Protein AF-A0A8C9XH74-F1 (afdb_monomer_lite)

Secondary structure (DSSP, 8-state):
-GGGS--------HHHHHHHT--SSSPPPTT-THHHHHHHHHHTT---SSHHHHHHHHHHHHGGGTTPPB-HHHHHHHHT----HHHHHHHTTT-TTSSS-B-HHHHHHHHHHHH-TT-HHHHHHHHHHHH--TTTSEEEHHHHHHHHHHHHT-S----HHHHHHH-TT--SEEEHHHHHHHHHH-TTHHHHHTS---TTS-----------------------------------PPPP-------------

Sequence (253 aa):
MLRALGVPITDYSFEDCQLAMAEGQLRLPVDTCLLEFAKLVRRLGLKPQNTEKVLQDYGNRARKLEGQKLDLDGFAQCLDVPVSEMLRDMFALFDEHEDNCMDIREYVIALSVVCRPAKTLETMKLAFKMFEAEEDGAITEMELAVILKTALGVTHLSVSRLFTAIDPENTGKITFDKFRCFVEQHPDFAEEYLYTENAGLHTSPCHGHQTKPSLSARNLQGTATTKTANGICPDFSPKELGSTIDGLLKKHN

Structure (mmCIF, N/CA/C/O backbone):
data_AF-A0A8C9XH74-F1
#
_entry.id   AF-A0A8C9XH74-F1
#
loop_
_atom_site.group_PDB
_atom_site.id
_atom_site.type_symbol
_atom_site.label_atom_id
_atom_site.label_alt_id
_atom_site.label_comp_id
_atom_site.label_asym_id
_atom_site.label_entity_id
_atom_site.label_seq_id
_atom_site.pdbx_PDB_ins_code
_atom_site.Cartn_x
_atom_site.Cartn_y
_atom_site.Cartn_z
_atom_site.occupancy
_atom_site.B_iso_or_equiv
_atom_site.auth_seq_id
_atom_site.auth_comp_id
_atom_site.auth_asym_id
_atom_site.auth_atom_id
_atom_site.pdbx_PDB_model_num
ATOM 1 N N . MET A 1 1 ? 31.260 19.560 -13.017 1.00 47.38 1 MET A N 1
ATOM 2 C CA . MET A 1 1 ? 31.709 20.043 -11.690 1.00 47.38 1 MET A CA 1
ATOM 3 C C . MET A 1 1 ? 31.286 19.135 -10.529 1.00 47.38 1 MET A C 1
ATOM 5 O O . MET A 1 1 ? 32.104 18.949 -9.645 1.00 47.38 1 MET A O 1
ATOM 9 N N . LEU A 1 2 ? 30.100 18.505 -10.525 1.00 42.16 2 LEU A N 1
ATOM 10 C CA . LEU A 1 2 ? 29.616 17.718 -9.366 1.00 42.16 2 LEU A CA 1
ATOM 11 C C . LEU A 1 2 ? 30.462 16.490 -8.951 1.00 42.16 2 LEU A C 1
ATOM 13 O O . LEU A 1 2 ? 30.595 16.240 -7.759 1.00 42.16 2 LEU A O 1
ATOM 17 N N . ARG A 1 3 ? 31.126 15.779 -9.879 1.00 46.28 3 ARG A N 1
ATOM 18 C CA . ARG A 1 3 ? 32.014 14.635 -9.542 1.00 46.28 3 ARG A CA 1
ATOM 19 C C . ARG A 1 3 ? 33.254 14.995 -8.697 1.00 46.28 3 ARG A C 1
ATOM 21 O O . ARG A 1 3 ? 33.984 14.095 -8.304 1.00 46.28 3 ARG A O 1
ATOM 28 N N . ALA A 1 4 ? 33.515 16.277 -8.432 1.00 53.91 4 ALA A N 1
ATOM 29 C CA . ALA A 1 4 ? 34.680 16.732 -7.669 1.00 53.91 4 ALA A CA 1
ATOM 30 C C . ALA A 1 4 ? 34.458 16.802 -6.143 1.00 53.91 4 ALA A C 1
ATOM 32 O O . ALA A 1 4 ? 35.413 17.058 -5.417 1.00 53.91 4 ALA A O 1
ATOM 33 N N . LEU A 1 5 ? 33.226 16.604 -5.652 1.00 59.62 5 LEU A N 1
ATOM 34 C CA . LEU A 1 5 ? 32.879 16.805 -4.235 1.00 59.62 5 LEU A CA 1
ATOM 35 C C . LEU A 1 5 ? 32.826 15.518 -3.394 1.00 59.62 5 LEU A C 1
ATOM 37 O O . LEU A 1 5 ? 32.607 15.603 -2.192 1.00 59.62 5 LEU A O 1
ATOM 41 N N . GLY A 1 6 ? 32.992 14.333 -3.991 1.00 46.78 6 GLY A N 1
ATOM 42 C CA . GLY A 1 6 ? 32.966 13.047 -3.270 1.00 46.78 6 GLY A CA 1
ATOM 43 C C . GLY A 1 6 ? 31.606 12.641 -2.677 1.00 46.78 6 GLY A C 1
ATOM 44 O O . GLY A 1 6 ? 31.476 11.532 -2.169 1.00 46.78 6 GLY A O 1
ATOM 45 N N . VAL A 1 7 ? 30.591 13.503 -2.769 1.00 49.84 7 VAL A N 1
ATOM 46 C CA . VAL A 1 7 ? 29.203 13.201 -2.399 1.00 49.84 7 VAL A CA 1
ATOM 47 C C . VAL A 1 7 ? 28.608 12.253 -3.451 1.00 49.84 7 VAL A C 1
ATOM 49 O O . VAL A 1 7 ? 28.769 12.529 -4.647 1.00 49.84 7 VAL A O 1
ATOM 52 N N . PRO A 1 8 ? 27.933 11.154 -3.059 1.00 47.59 8 PRO A N 1
ATOM 53 C CA . PRO A 1 8 ? 27.236 10.296 -4.009 1.00 47.59 8 PRO A CA 1
ATOM 54 C C . PRO A 1 8 ? 26.195 11.112 -4.782 1.00 47.59 8 PRO A C 1
ATOM 56 O O . PRO A 1 8 ? 25.363 11.802 -4.196 1.00 47.59 8 PRO A O 1
ATOM 59 N N . ILE A 1 9 ? 26.261 11.044 -6.111 1.00 50.50 9 ILE A N 1
ATOM 60 C CA . ILE A 1 9 ? 25.238 11.625 -6.979 1.00 50.50 9 ILE A CA 1
ATOM 61 C C . ILE A 1 9 ? 24.044 10.679 -6.910 1.00 50.50 9 ILE A C 1
ATOM 63 O O . ILE A 1 9 ? 24.126 9.554 -7.397 1.00 50.50 9 ILE A O 1
ATOM 67 N N . THR A 1 10 ? 22.958 11.114 -6.280 1.00 57.47 10 THR A N 1
ATOM 68 C CA . THR A 1 10 ? 21.694 10.387 -6.325 1.00 57.47 10 THR A CA 1
ATOM 69 C C . THR A 1 10 ? 21.019 10.658 -7.665 1.00 57.47 10 THR A C 1
ATOM 71 O O . THR A 1 10 ? 20.604 11.783 -7.947 1.00 57.47 10 THR A O 1
ATOM 74 N N . ASP A 1 11 ? 20.912 9.624 -8.501 1.00 64.12 11 ASP A N 1
ATOM 75 C CA . ASP A 1 11 ? 20.205 9.676 -9.786 1.00 64.12 11 ASP A CA 1
ATOM 76 C C . ASP A 1 11 ? 18.677 9.675 -9.557 1.00 64.12 11 ASP A C 1
ATOM 78 O O . ASP A 1 11 ? 17.967 8.716 -9.869 1.00 64.12 11 ASP A O 1
ATOM 82 N N . TYR A 1 12 ? 18.174 10.759 -8.958 1.00 70.62 12 TYR A N 1
ATOM 83 C CA . TYR A 1 12 ? 16.748 11.046 -8.820 1.00 70.62 12 TYR A CA 1
ATOM 84 C C . TYR A 1 12 ? 16.246 11.838 -10.026 1.00 70.62 12 TYR A C 1
ATOM 86 O O . TYR A 1 12 ? 16.809 12.862 -10.416 1.00 70.62 12 TYR A O 1
ATOM 94 N N . SER A 1 13 ? 15.153 11.361 -10.609 1.00 80.31 13 SER A N 1
ATOM 95 C CA . SER A 1 13 ? 14.395 12.091 -11.622 1.00 80.31 13 SER A CA 1
ATOM 96 C C . SER A 1 13 ? 13.447 13.117 -10.995 1.00 80.31 13 SER A C 1
ATOM 98 O O . SER A 1 13 ? 13.205 13.121 -9.787 1.00 80.31 13 SER A O 1
ATOM 100 N N . PHE A 1 14 ? 12.841 13.956 -11.837 1.00 79.69 14 PHE A N 1
ATOM 101 C CA . PHE A 1 14 ? 11.821 14.909 -11.406 1.00 79.69 14 PHE A CA 1
ATOM 102 C C . PHE A 1 14 ? 10.609 14.220 -10.760 1.00 79.69 14 PHE A C 1
ATOM 104 O O . PHE A 1 14 ? 10.074 14.730 -9.778 1.00 79.69 14 PHE A O 1
ATOM 111 N N . GLU A 1 15 ? 10.206 13.047 -11.257 1.00 81.06 15 GLU A N 1
ATOM 112 C CA . GLU A 1 15 ? 9.108 12.270 -10.674 1.00 81.06 15 GLU A CA 1
ATOM 113 C C . GLU A 1 15 ? 9.486 11.659 -9.315 1.00 81.06 15 GLU A C 1
ATOM 115 O O . GLU A 1 15 ? 8.644 11.618 -8.423 1.00 81.06 15 GLU A O 1
ATOM 120 N N . ASP A 1 16 ? 10.748 11.255 -9.118 1.00 84.81 16 ASP A N 1
ATOM 121 C CA . ASP A 1 16 ? 11.226 10.760 -7.815 1.00 84.81 16 ASP A CA 1
ATOM 122 C C . ASP A 1 16 ? 11.233 11.894 -6.776 1.00 84.81 16 ASP A C 1
ATOM 124 O O . ASP A 1 16 ? 10.792 11.710 -5.643 1.00 84.81 16 ASP A O 1
ATOM 128 N N . CYS A 1 17 ? 11.647 13.104 -7.179 1.00 82.88 17 CYS A N 1
ATOM 129 C CA . CYS A 1 17 ? 11.520 14.304 -6.352 1.00 82.88 17 CYS A CA 1
ATOM 130 C C . CYS A 1 17 ? 10.053 14.636 -6.027 1.00 82.88 17 CYS A C 1
ATOM 132 O O . CYS A 1 17 ? 9.766 15.008 -4.895 1.00 82.88 17 CYS A O 1
ATOM 134 N N . GLN A 1 18 ? 9.118 14.505 -6.977 1.00 85.00 18 GLN A N 1
ATOM 135 C CA . GLN A 1 18 ? 7.688 14.715 -6.698 1.00 85.00 18 GLN A CA 1
ATOM 136 C C . GLN A 1 18 ? 7.126 13.685 -5.716 1.00 85.00 18 GLN A C 1
ATOM 138 O O . GLN A 1 18 ? 6.341 14.054 -4.850 1.00 85.00 18 GLN A O 1
ATOM 143 N N . LEU A 1 19 ? 7.524 12.417 -5.843 1.00 86.69 19 LEU A N 1
ATOM 144 C CA . LEU A 1 19 ? 7.115 11.341 -4.942 1.00 86.69 19 LEU A CA 1
ATOM 145 C C . LEU A 1 19 ? 7.651 11.574 -3.519 1.00 86.69 19 LEU A C 1
ATOM 147 O O . LEU A 1 19 ? 6.889 11.486 -2.562 1.00 86.69 19 LEU A O 1
ATOM 151 N N . ALA A 1 20 ? 8.927 11.947 -3.384 1.00 84.88 20 ALA A N 1
ATOM 152 C CA . ALA A 1 20 ? 9.556 12.240 -2.094 1.00 84.88 20 ALA A CA 1
ATOM 153 C C . ALA A 1 20 ? 9.057 13.545 -1.437 1.00 84.88 20 ALA A C 1
ATOM 155 O O . ALA A 1 20 ? 8.994 13.632 -0.214 1.00 84.88 20 ALA A O 1
ATOM 156 N N . MET A 1 21 ? 8.706 14.566 -2.228 1.00 83.75 21 MET A N 1
ATOM 157 C CA . MET A 1 21 ? 8.202 15.861 -1.736 1.00 83.75 21 MET A CA 1
ATOM 158 C C . MET A 1 21 ? 6.668 15.950 -1.707 1.00 83.75 21 MET A C 1
ATOM 160 O O . MET A 1 21 ? 6.129 17.044 -1.542 1.00 83.75 21 MET A O 1
ATOM 164 N N . ALA A 1 22 ? 5.950 14.844 -1.908 1.00 82.44 22 ALA A N 1
ATOM 165 C CA . ALA A 1 22 ? 4.495 14.861 -1.950 1.00 82.44 22 ALA A CA 1
ATOM 166 C C . ALA A 1 22 ? 3.907 15.295 -0.599 1.00 82.44 22 ALA A C 1
ATOM 168 O O . ALA A 1 22 ? 4.080 14.632 0.425 1.00 82.44 22 ALA A O 1
ATOM 169 N N . GLU A 1 23 ? 3.186 16.415 -0.600 1.00 74.06 23 GLU A N 1
ATOM 170 C CA . GLU A 1 23 ? 2.457 16.879 0.575 1.00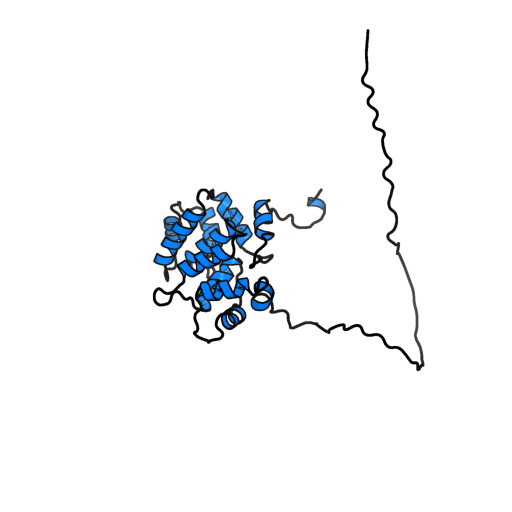 74.06 23 GLU A CA 1
ATOM 171 C C . GLU A 1 23 ? 1.221 15.996 0.803 1.00 74.06 23 GLU A C 1
ATOM 173 O O . GLU A 1 23 ? 0.388 15.809 -0.087 1.00 74.06 23 GLU A O 1
ATOM 178 N N . GLY A 1 24 ? 1.113 15.436 2.007 1.00 74.94 24 GLY A N 1
ATOM 179 C CA . GLY A 1 24 ? 0.055 14.516 2.410 1.00 74.94 24 GLY A CA 1
ATOM 180 C C . GLY A 1 24 ? 0.220 14.092 3.870 1.00 74.94 24 GLY A C 1
ATOM 181 O O . GLY A 1 24 ? 1.238 14.382 4.496 1.00 74.94 24 GLY A O 1
ATOM 182 N N . GLN A 1 25 ? -0.786 13.398 4.409 1.00 79.06 25 GLN A N 1
ATOM 183 C CA . GLN A 1 25 ? -0.824 12.975 5.820 1.00 79.06 25 GLN A CA 1
ATOM 184 C C . GLN A 1 25 ? 0.164 11.830 6.134 1.00 79.06 25 GLN A C 1
ATOM 186 O O . GLN A 1 25 ? 0.469 11.568 7.293 1.00 79.06 25 GLN A O 1
ATOM 191 N N . LEU A 1 26 ? 0.670 11.146 5.101 1.00 81.69 26 LEU A N 1
ATOM 192 C CA . LEU A 1 26 ? 1.765 10.179 5.184 1.00 81.69 26 LEU A CA 1
ATOM 193 C C . LEU A 1 26 ? 2.903 10.677 4.290 1.00 81.69 26 LEU A C 1
ATOM 195 O O . LEU A 1 26 ? 2.828 10.557 3.067 1.00 81.69 26 LEU A O 1
ATOM 199 N N . ARG A 1 27 ? 3.942 11.250 4.902 1.00 84.50 27 ARG A N 1
ATOM 200 C CA . ARG A 1 27 ? 5.199 11.579 4.218 1.00 84.50 27 ARG A CA 1
ATOM 201 C C . ARG A 1 27 ? 6.080 10.340 4.147 1.00 84.50 27 ARG A C 1
ATOM 203 O O . ARG A 1 27 ? 6.199 9.621 5.140 1.00 84.50 27 ARG A O 1
ATOM 210 N N . LEU A 1 28 ? 6.701 10.118 2.991 1.00 86.56 28 LEU A N 1
ATOM 211 C CA . LEU A 1 28 ? 7.605 8.990 2.787 1.00 86.56 28 LEU A CA 1
ATOM 212 C C . LEU A 1 28 ? 8.935 9.198 3.538 1.00 86.56 28 LEU A C 1
ATOM 214 O O . LEU A 1 28 ? 9.507 10.288 3.451 1.00 86.56 28 LEU A O 1
ATOM 218 N N . PRO A 1 29 ? 9.453 8.173 4.239 1.00 85.94 29 PRO A N 1
ATOM 219 C CA . PRO A 1 29 ? 10.792 8.194 4.821 1.00 85.94 29 PRO A CA 1
ATOM 220 C C . PRO A 1 29 ? 11.903 8.333 3.773 1.00 85.94 29 PRO A C 1
ATOM 222 O O . PRO A 1 29 ? 11.733 7.993 2.601 1.00 85.94 29 PRO A O 1
ATOM 225 N N . VAL A 1 30 ? 13.071 8.813 4.208 1.00 80.88 30 VAL A N 1
ATOM 226 C CA . VAL A 1 30 ? 14.243 9.061 3.341 1.00 80.88 30 VAL A CA 1
ATOM 227 C C . VAL A 1 30 ? 14.793 7.766 2.724 1.00 80.88 30 VAL A C 1
ATOM 229 O O . VAL A 1 30 ? 15.373 7.791 1.642 1.00 80.88 30 VAL A O 1
ATOM 232 N N . ASP A 1 31 ? 14.598 6.645 3.411 1.00 82.50 31 ASP A N 1
ATOM 233 C CA . ASP A 1 31 ? 15.023 5.288 3.072 1.00 82.50 31 ASP A CA 1
ATOM 234 C C . ASP A 1 31 ? 13.917 4.436 2.416 1.00 82.50 31 ASP A C 1
ATOM 236 O O . ASP A 1 31 ? 14.074 3.224 2.280 1.00 82.50 31 ASP A O 1
ATOM 240 N N . THR A 1 32 ? 12.813 5.053 1.973 1.00 90.31 32 THR A N 1
ATOM 241 C CA . THR A 1 32 ? 11.693 4.338 1.338 1.00 90.31 32 THR A CA 1
ATOM 242 C C . THR A 1 32 ? 12.116 3.540 0.094 1.00 90.31 32 THR A C 1
ATOM 244 O O . THR A 1 32 ? 12.728 4.067 -0.842 1.00 90.31 32 THR A O 1
ATOM 247 N N . CYS A 1 33 ? 11.700 2.273 0.013 1.00 91.81 33 CYS A N 1
ATOM 248 C CA . CYS A 1 33 ? 11.894 1.451 -1.186 1.00 91.81 33 CYS A CA 1
ATOM 249 C C . CYS A 1 33 ? 11.029 1.912 -2.381 1.00 91.81 33 CYS A C 1
ATOM 251 O O . CYS A 1 33 ? 11.283 1.524 -3.527 1.00 91.81 33 CYS A O 1
ATOM 253 N N . LEU A 1 34 ? 10.033 2.782 -2.149 1.00 93.44 34 LEU A N 1
ATOM 254 C CA . LEU A 1 34 ? 9.091 3.223 -3.181 1.00 93.44 34 LEU A CA 1
ATOM 255 C C . LEU A 1 34 ? 9.739 4.055 -4.296 1.00 93.44 34 LEU A C 1
ATOM 257 O O . LEU A 1 34 ? 9.188 4.106 -5.394 1.00 93.44 34 LEU A O 1
ATOM 261 N N . LEU A 1 35 ? 10.914 4.656 -4.068 1.00 91.31 35 LEU A N 1
ATOM 262 C CA . LEU A 1 35 ? 11.669 5.341 -5.126 1.00 91.31 35 LEU A CA 1
ATOM 263 C C . LEU A 1 35 ? 12.234 4.347 -6.157 1.00 91.31 35 LEU A C 1
ATOM 265 O O . LEU A 1 35 ? 12.148 4.591 -7.362 1.00 91.31 35 LEU A O 1
ATOM 269 N N . GLU A 1 36 ? 12.751 3.195 -5.721 1.00 91.31 36 GLU A N 1
ATOM 270 C CA . GLU A 1 36 ? 13.204 2.142 -6.641 1.00 91.31 36 GLU A CA 1
ATOM 271 C C . GLU A 1 36 ? 12.019 1.461 -7.332 1.00 91.31 36 GLU A C 1
ATOM 273 O O . GLU A 1 36 ? 12.024 1.285 -8.554 1.00 91.31 36 GLU A O 1
ATOM 278 N N . PHE A 1 37 ? 10.937 1.199 -6.594 1.00 93.19 37 PHE A N 1
ATOM 279 C CA . PHE A 1 37 ? 9.688 0.720 -7.182 1.00 93.19 37 PHE A CA 1
ATOM 280 C C . PHE A 1 37 ? 9.147 1.687 -8.259 1.00 93.19 37 PHE A C 1
ATOM 282 O O . PHE A 1 37 ? 8.790 1.255 -9.357 1.00 93.19 37 PHE A O 1
ATOM 289 N N . ALA A 1 38 ? 9.175 3.005 -8.023 1.00 90.94 38 ALA A N 1
ATOM 290 C CA . ALA A 1 38 ? 8.760 4.017 -8.999 1.00 90.94 38 ALA A CA 1
ATOM 291 C C . ALA A 1 38 ? 9.638 4.050 -10.262 1.00 90.94 38 ALA A C 1
ATOM 293 O O . ALA A 1 38 ? 9.138 4.292 -11.368 1.00 90.94 38 ALA A O 1
ATOM 294 N N . LYS A 1 39 ? 10.943 3.778 -10.141 1.00 89.50 39 LYS A N 1
ATOM 295 C CA . LYS A 1 39 ? 11.833 3.597 -11.301 1.00 89.50 39 LYS A CA 1
ATOM 296 C C . LYS A 1 39 ? 11.447 2.348 -12.100 1.00 89.50 39 LYS A C 1
ATOM 298 O O . LYS A 1 39 ? 11.373 2.422 -13.329 1.00 89.50 39 LYS A O 1
ATOM 303 N N . LEU A 1 40 ? 11.141 1.230 -11.438 1.00 90.69 40 LEU A N 1
ATOM 304 C CA . LEU A 1 40 ? 10.724 -0.015 -12.098 1.00 90.69 40 LEU A CA 1
ATOM 305 C C . LEU A 1 40 ? 9.362 0.116 -12.801 1.00 90.69 40 LEU A C 1
ATOM 307 O O . LEU A 1 40 ? 9.258 -0.238 -13.975 1.00 90.69 40 LEU A O 1
ATOM 311 N N . VAL A 1 41 ? 8.352 0.708 -12.152 1.00 89.00 41 VAL A N 1
ATOM 312 C CA . VAL A 1 41 ? 7.027 0.994 -12.749 1.00 89.00 41 VAL A CA 1
ATOM 313 C C . VAL A 1 41 ? 7.163 1.804 -14.046 1.00 89.00 41 VAL A C 1
ATOM 315 O O . VAL A 1 41 ? 6.528 1.486 -15.056 1.00 89.00 41 VAL A O 1
ATOM 318 N N . ARG A 1 42 ? 8.040 2.819 -14.056 1.00 85.56 42 ARG A N 1
ATOM 319 C CA . ARG A 1 42 ? 8.319 3.633 -15.251 1.00 85.56 42 ARG A CA 1
ATOM 320 C C . ARG A 1 42 ? 9.065 2.853 -16.336 1.00 85.56 42 ARG A C 1
ATOM 322 O O . ARG A 1 42 ? 8.703 2.973 -17.506 1.00 85.56 42 ARG A O 1
ATOM 329 N N . ARG A 1 43 ? 10.059 2.030 -15.972 1.00 85.56 43 ARG A N 1
ATOM 330 C CA . ARG A 1 43 ? 10.815 1.170 -16.910 1.00 85.56 43 ARG A CA 1
ATOM 331 C C . ARG A 1 43 ? 9.943 0.100 -17.573 1.00 85.56 43 ARG A C 1
ATOM 333 O O . ARG A 1 43 ? 10.108 -0.141 -18.765 1.00 85.56 43 ARG A O 1
ATOM 340 N N . LEU A 1 44 ? 8.987 -0.477 -16.843 1.00 81.81 44 LEU A N 1
ATOM 341 C CA . LEU A 1 44 ? 7.981 -1.406 -17.379 1.00 81.81 44 LEU A CA 1
ATOM 342 C C . LEU A 1 44 ? 6.974 -0.731 -18.327 1.00 81.81 44 LEU A C 1
ATOM 344 O O . LEU A 1 44 ? 6.204 -1.414 -18.995 1.00 81.81 44 LEU A O 1
ATOM 348 N N . GLY A 1 45 ? 6.963 0.604 -18.413 1.00 76.12 45 GLY A N 1
ATOM 349 C CA . GLY A 1 45 ? 6.079 1.328 -19.321 1.00 76.12 45 GLY A CA 1
ATOM 350 C C . GLY A 1 45 ? 4.605 1.277 -18.916 1.00 76.12 45 GLY A C 1
ATOM 351 O O . GLY A 1 45 ? 3.745 1.478 -19.777 1.00 76.12 45 GLY A O 1
ATOM 352 N N . LEU A 1 46 ? 4.313 1.052 -17.627 1.00 68.81 46 LEU A N 1
ATOM 353 C CA . LEU A 1 46 ? 2.970 1.108 -17.040 1.00 68.81 46 LEU A CA 1
ATOM 354 C C . LEU A 1 46 ? 2.443 2.553 -17.082 1.00 68.81 46 LEU A C 1
ATOM 356 O O . LEU A 1 46 ? 2.474 3.290 -16.099 1.00 68.81 46 LEU A O 1
ATOM 360 N N . LYS A 1 47 ? 2.012 2.995 -18.268 1.00 61.66 47 LYS A N 1
ATOM 361 C CA . LYS A 1 47 ? 1.552 4.366 -18.504 1.00 61.66 47 LYS A CA 1
ATOM 362 C C . LYS A 1 47 ? 0.243 4.612 -17.743 1.00 61.66 47 LYS A C 1
ATOM 364 O O . LYS A 1 47 ? -0.737 3.931 -18.043 1.00 61.66 47 LYS A O 1
ATOM 369 N N . PRO A 1 48 ? 0.178 5.617 -16.846 1.00 60.34 48 PRO A N 1
ATOM 370 C CA . PRO A 1 48 ? -1.017 5.941 -16.066 1.00 60.34 48 PRO A CA 1
ATOM 371 C C . PRO A 1 48 ? -2.090 6.657 -16.915 1.00 60.34 48 PRO A C 1
ATOM 373 O O . PRO A 1 48 ? -2.445 7.810 -16.688 1.00 60.34 48 PRO A O 1
ATOM 376 N N . GLN A 1 49 ? -2.607 5.964 -17.932 1.00 59.97 49 GLN A N 1
ATOM 377 C CA . GLN A 1 49 ? -3.857 6.300 -18.609 1.00 59.97 49 GLN A CA 1
ATOM 378 C C . GLN A 1 49 ? -4.987 5.561 -17.888 1.00 59.97 49 GLN A C 1
ATOM 380 O O . GLN A 1 49 ? -4.907 4.351 -17.693 1.00 59.97 49 GLN A O 1
ATOM 385 N N . ASN A 1 50 ? -6.042 6.276 -17.487 1.00 74.62 50 ASN A N 1
ATOM 386 C CA . ASN A 1 50 ? -7.141 5.733 -16.672 1.00 74.62 50 ASN A CA 1
ATOM 387 C C . ASN A 1 50 ? -6.692 5.111 -15.330 1.00 74.62 50 ASN A C 1
ATOM 389 O O . ASN A 1 50 ? -7.305 4.149 -14.868 1.00 74.62 50 ASN A O 1
ATOM 393 N N . THR A 1 51 ? -5.657 5.671 -14.690 1.00 82.44 51 THR A N 1
ATOM 394 C CA . THR A 1 51 ? -5.035 5.190 -13.437 1.00 82.44 51 THR A CA 1
ATOM 395 C C . THR A 1 51 ? -6.030 4.722 -12.382 1.00 82.44 51 THR A C 1
ATOM 397 O O . THR A 1 51 ? -5.855 3.654 -11.814 1.00 82.44 51 THR A O 1
ATOM 400 N N . GLU A 1 52 ? -7.089 5.497 -12.135 1.00 88.12 52 GLU A N 1
ATOM 401 C CA . GLU A 1 52 ? -8.088 5.177 -11.110 1.00 88.12 52 GLU A CA 1
ATOM 402 C C . GLU A 1 52 ? -8.831 3.871 -11.430 1.00 88.12 52 GLU A C 1
ATOM 404 O O . GLU A 1 52 ? -8.964 3.008 -10.568 1.00 88.12 52 GLU A O 1
ATOM 409 N N . LYS A 1 53 ? -9.226 3.673 -12.696 1.00 89.81 53 LYS A N 1
ATOM 410 C CA . LYS A 1 53 ? -9.848 2.423 -13.145 1.00 89.81 53 LYS A CA 1
ATOM 411 C C . LYS A 1 53 ? -8.857 1.260 -13.069 1.00 89.81 53 LYS A C 1
ATOM 413 O O . LYS A 1 53 ? -9.218 0.192 -12.598 1.00 89.81 53 LYS A O 1
ATOM 418 N N . VAL A 1 54 ? -7.612 1.472 -13.497 1.00 89.44 54 VAL A N 1
ATOM 419 C CA . VAL A 1 54 ? -6.561 0.441 -13.465 1.00 89.44 54 VAL A CA 1
ATOM 420 C C . VAL A 1 54 ? -6.280 -0.013 -12.028 1.00 89.44 54 VAL A C 1
ATOM 422 O O . VAL A 1 54 ? -6.261 -1.212 -11.764 1.00 89.44 54 VAL A O 1
ATOM 425 N N . LEU A 1 55 ? -6.138 0.922 -11.083 1.00 92.56 55 LEU A N 1
ATOM 426 C CA . LEU A 1 55 ? -5.975 0.625 -9.656 1.00 92.56 55 LEU A CA 1
ATOM 427 C C . LEU A 1 55 ? -7.204 -0.082 -9.068 1.00 92.56 55 LEU A C 1
ATOM 429 O O . LEU A 1 55 ? -7.046 -1.017 -8.288 1.00 92.56 55 LEU A O 1
ATOM 433 N N . GLN A 1 56 ? -8.417 0.307 -9.469 1.00 93.25 56 GLN A N 1
ATOM 434 C CA . GLN A 1 56 ? -9.648 -0.363 -9.046 1.00 93.25 56 GLN A CA 1
ATOM 435 C C . GLN A 1 56 ? -9.749 -1.798 -9.599 1.00 93.25 56 GLN A C 1
ATOM 437 O O . GLN A 1 56 ? -10.086 -2.717 -8.857 1.00 93.25 56 GLN A O 1
ATOM 442 N N . ASP A 1 57 ? -9.408 -2.018 -10.871 1.00 93.12 57 ASP A N 1
ATOM 443 C CA . ASP A 1 57 ? -9.386 -3.341 -11.509 1.00 93.12 57 ASP A CA 1
ATOM 444 C C . ASP A 1 57 ? -8.281 -4.244 -10.923 1.00 93.12 57 ASP A C 1
ATOM 446 O O . ASP A 1 57 ? -8.460 -5.460 -10.818 1.00 93.12 57 ASP A O 1
ATOM 450 N N . TYR A 1 58 ? -7.150 -3.672 -10.495 1.00 93.38 58 TYR A N 1
ATOM 451 C CA . TYR A 1 58 ? -6.140 -4.382 -9.706 1.00 93.38 58 TYR A CA 1
ATOM 452 C C . TYR A 1 58 ? -6.638 -4.715 -8.295 1.00 93.38 58 TYR A C 1
ATOM 454 O O . TYR A 1 58 ? -6.568 -5.877 -7.905 1.00 93.38 58 TYR A O 1
ATOM 462 N N . GLY A 1 59 ? -7.210 -3.759 -7.558 1.00 95.12 59 GLY A N 1
ATOM 463 C CA . GLY A 1 59 ? -7.716 -3.996 -6.201 1.00 95.12 59 GLY A CA 1
ATOM 464 C C . GLY A 1 59 ? -8.846 -5.028 -6.146 1.00 95.12 59 GLY A C 1
ATOM 465 O O . GLY A 1 59 ? -8.834 -5.927 -5.309 1.00 95.12 59 GLY A O 1
ATOM 466 N N . ASN A 1 60 ? -9.764 -4.988 -7.115 1.00 94.94 60 ASN A N 1
ATOM 467 C CA . ASN A 1 60 ? -10.829 -5.982 -7.280 1.00 94.94 60 ASN A CA 1
ATOM 468 C C . ASN A 1 60 ? -10.306 -7.397 -7.591 1.00 94.94 60 ASN A C 1
ATOM 470 O O . ASN A 1 60 ? -11.009 -8.377 -7.333 1.00 94.94 60 ASN A O 1
ATOM 474 N N . ARG A 1 61 ? -9.116 -7.522 -8.196 1.00 93.62 61 ARG A N 1
ATOM 475 C CA . ARG A 1 61 ? -8.444 -8.814 -8.407 1.00 93.62 61 ARG A CA 1
ATOM 476 C C . ARG A 1 61 ? -7.681 -9.244 -7.158 1.00 93.62 61 ARG A C 1
ATOM 478 O O . ARG A 1 61 ? -7.827 -10.387 -6.747 1.00 93.62 61 ARG A O 1
ATOM 485 N N . ALA A 1 62 ? -6.965 -8.323 -6.519 1.00 94.50 62 ALA A N 1
ATOM 486 C CA . ALA A 1 62 ? -6.194 -8.574 -5.308 1.00 94.50 62 ALA A CA 1
ATOM 487 C C . ALA A 1 62 ? -7.073 -9.021 -4.121 1.00 94.50 62 ALA A C 1
ATOM 489 O O . ALA A 1 62 ? -6.740 -10.013 -3.484 1.00 94.50 62 ALA A O 1
ATOM 490 N N . ARG A 1 63 ? -8.250 -8.406 -3.894 1.00 95.38 63 ARG A N 1
ATOM 491 C CA . ARG A 1 63 ? -9.228 -8.861 -2.872 1.00 95.38 63 ARG A CA 1
ATOM 492 C C . ARG A 1 63 ? -9.670 -10.318 -3.088 1.00 95.38 63 ARG A C 1
ATOM 494 O O . ARG A 1 63 ? -9.856 -11.057 -2.135 1.00 95.38 63 ARG A O 1
ATOM 501 N N . LYS A 1 64 ? -9.802 -10.775 -4.342 1.00 93.81 64 LYS A N 1
ATOM 502 C CA . LYS A 1 64 ? -10.170 -12.175 -4.663 1.00 93.81 64 LYS A CA 1
ATOM 503 C C . LYS A 1 64 ? -9.033 -13.176 -4.436 1.00 93.81 64 LYS A C 1
ATOM 505 O O . LYS A 1 64 ? -9.277 -14.379 -4.467 1.00 93.81 64 LYS A O 1
ATOM 510 N N . LEU A 1 65 ? -7.812 -12.678 -4.265 1.00 91.94 65 LEU A N 1
ATOM 511 C CA . LEU A 1 65 ? -6.607 -13.445 -3.962 1.00 91.94 65 LEU A CA 1
ATOM 512 C C . LEU A 1 65 ? -6.206 -13.287 -2.486 1.00 91.94 65 LEU A C 1
ATOM 514 O O . LEU A 1 65 ? -5.083 -13.609 -2.114 1.00 91.94 65 LEU A O 1
ATOM 518 N N . GLU A 1 66 ? -7.115 -12.809 -1.633 1.00 87.94 66 GLU A N 1
ATOM 519 C CA . GLU A 1 66 ? -6.897 -12.723 -0.193 1.00 87.94 66 GLU A CA 1
ATOM 520 C C . GLU A 1 66 ? -6.433 -14.064 0.401 1.00 87.94 66 GLU A C 1
ATOM 522 O O . GLU A 1 66 ? -6.936 -15.137 0.056 1.00 87.94 66 GLU A O 1
ATOM 527 N N . GLY A 1 67 ? -5.424 -13.992 1.274 1.00 84.75 67 GLY A N 1
ATOM 528 C CA . GLY A 1 67 ? -4.783 -15.156 1.887 1.00 84.75 67 GLY A CA 1
ATOM 529 C C . GLY A 1 67 ? -3.891 -15.974 0.945 1.00 84.75 67 GLY A C 1
ATOM 530 O O . GLY A 1 67 ? -3.222 -16.894 1.410 1.00 84.75 67 GLY A O 1
ATOM 531 N N . GLN A 1 68 ? -3.839 -15.655 -0.353 1.00 90.19 68 GLN A N 1
ATOM 532 C CA . GLN A 1 68 ? -2.958 -16.314 -1.315 1.00 90.19 68 GLN A CA 1
ATOM 533 C C . GLN A 1 68 ? -1.669 -15.511 -1.474 1.00 90.19 68 GLN A C 1
ATOM 535 O O . GLN A 1 68 ? -1.685 -14.330 -1.820 1.00 90.19 68 GLN A O 1
ATOM 540 N N . LYS A 1 69 ? -0.536 -16.179 -1.266 1.00 93.00 69 LYS A N 1
ATOM 541 C CA . LYS A 1 69 ? 0.769 -15.672 -1.678 1.00 93.00 69 LYS A CA 1
ATOM 542 C C . LYS A 1 69 ? 1.039 -16.109 -3.117 1.00 93.00 69 LYS A C 1
ATOM 544 O O . LYS A 1 69 ? 0.790 -17.263 -3.465 1.00 93.00 69 LYS A O 1
ATOM 549 N N . LEU A 1 70 ? 1.512 -15.186 -3.949 1.00 95.38 70 LEU A N 1
ATOM 550 C CA . LEU A 1 70 ? 1.850 -15.443 -5.348 1.00 95.38 70 LEU A CA 1
ATOM 551 C C . LEU A 1 70 ? 3.351 -15.648 -5.507 1.00 95.38 70 LEU A C 1
ATOM 553 O O . LEU A 1 70 ? 4.134 -14.880 -4.950 1.00 95.38 70 LEU A O 1
ATOM 557 N N . ASP A 1 71 ? 3.729 -16.624 -6.325 1.00 96.81 71 ASP A N 1
ATOM 558 C CA . ASP A 1 71 ? 5.069 -16.711 -6.897 1.00 96.81 71 ASP A CA 1
ATOM 559 C C . ASP A 1 71 ? 5.228 -15.733 -8.080 1.00 96.81 71 ASP A C 1
ATOM 561 O O . ASP A 1 71 ? 4.302 -15.010 -8.472 1.00 96.81 71 ASP A O 1
ATOM 565 N N . LEU A 1 72 ? 6.427 -15.693 -8.661 1.00 96.81 72 LEU A N 1
ATOM 566 C CA . LEU A 1 72 ? 6.750 -14.808 -9.781 1.00 96.81 72 LEU A CA 1
ATOM 567 C C . LEU A 1 72 ? 5.865 -15.051 -11.018 1.00 96.81 72 LEU A C 1
ATOM 569 O O . LEU A 1 72 ? 5.509 -14.097 -11.712 1.00 96.81 72 LEU A O 1
ATOM 573 N N . ASP A 1 73 ? 5.508 -16.306 -11.301 1.00 96.25 73 ASP A N 1
ATOM 574 C CA . ASP A 1 73 ? 4.663 -16.664 -12.443 1.00 96.25 73 ASP A CA 1
ATOM 575 C C . ASP A 1 73 ? 3.198 -16.257 -12.205 1.00 96.25 73 ASP A C 1
ATOM 577 O O . ASP A 1 73 ? 2.530 -15.772 -13.124 1.00 96.25 73 ASP A O 1
ATOM 581 N N . GLY A 1 74 ? 2.694 -16.383 -10.975 1.00 94.94 74 GLY A N 1
ATOM 582 C CA . GLY A 1 74 ? 1.394 -15.862 -10.551 1.00 94.94 74 GLY A CA 1
ATOM 583 C C . GLY A 1 74 ? 1.335 -14.332 -10.585 1.00 94.94 74 GLY A C 1
ATOM 584 O O . GLY A 1 74 ? 0.340 -13.760 -11.041 1.00 94.94 74 GLY A O 1
ATOM 585 N N . PHE A 1 75 ? 2.415 -13.653 -10.187 1.00 95.06 75 PHE A N 1
ATOM 586 C CA . PHE A 1 75 ? 2.537 -12.197 -10.301 1.00 95.06 75 PHE A CA 1
ATOM 587 C C . PHE A 1 75 ? 2.527 -11.737 -11.768 1.00 95.06 75 PHE A C 1
ATOM 589 O O . PHE A 1 75 ? 1.763 -10.837 -12.125 1.00 95.06 75 PHE A O 1
ATOM 596 N N . ALA A 1 76 ? 3.288 -12.408 -12.641 1.00 94.00 76 ALA A N 1
ATOM 597 C CA . ALA A 1 76 ? 3.305 -12.157 -14.085 1.00 94.00 76 ALA A CA 1
ATOM 598 C C . ALA A 1 76 ? 1.902 -12.270 -14.711 1.00 94.00 76 ALA A C 1
ATOM 600 O O . ALA A 1 76 ? 1.456 -11.368 -15.427 1.00 94.00 76 ALA A O 1
ATOM 601 N N . GLN A 1 77 ? 1.167 -13.333 -14.366 1.00 92.44 77 GLN A N 1
ATOM 602 C CA . GLN A 1 77 ? -0.220 -13.548 -14.793 1.00 92.44 77 GLN A CA 1
ATOM 603 C C . GLN A 1 77 ? -1.179 -12.466 -14.272 1.00 92.44 77 GLN A C 1
ATOM 605 O O . GLN A 1 77 ? -2.080 -12.042 -14.996 1.00 92.44 77 GLN A O 1
ATOM 610 N N . CYS A 1 78 ? -0.989 -11.970 -13.045 1.00 90.00 78 CYS A N 1
ATOM 611 C CA . CYS A 1 78 ? -1.813 -10.888 -12.500 1.00 90.00 78 CYS A CA 1
ATOM 612 C C . CYS A 1 78 ? -1.612 -9.555 -13.236 1.00 90.00 78 CYS A C 1
ATOM 614 O O . CYS A 1 78 ? -2.574 -8.793 -13.392 1.00 90.00 78 CYS A O 1
ATOM 616 N N . LEU A 1 79 ? -0.395 -9.269 -13.703 1.00 88.50 79 LEU A N 1
ATOM 617 C CA . LEU A 1 79 ? -0.092 -8.050 -14.46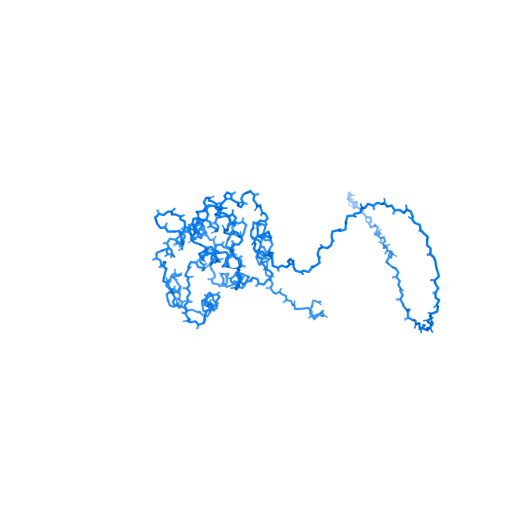1 1.00 88.50 79 LEU A CA 1
ATOM 618 C C . LEU A 1 79 ? -0.350 -8.173 -15.975 1.00 88.50 79 LEU A C 1
ATOM 620 O O . LEU A 1 79 ? -0.330 -7.151 -16.655 1.00 88.50 79 LEU A O 1
ATOM 624 N N . ASP A 1 80 ? -0.618 -9.381 -16.488 1.00 89.38 80 ASP A N 1
ATOM 625 C CA . ASP A 1 80 ? -0.712 -9.694 -17.927 1.00 89.38 80 ASP A CA 1
ATOM 626 C C . ASP A 1 80 ? 0.578 -9.324 -18.695 1.00 89.38 80 ASP A C 1
ATOM 628 O O . ASP A 1 80 ? 0.563 -8.716 -19.767 1.00 89.38 80 ASP A O 1
ATOM 632 N N . VAL A 1 81 ? 1.734 -9.665 -18.107 1.00 89.12 81 VAL A N 1
ATOM 633 C CA . VAL A 1 81 ? 3.068 -9.421 -18.684 1.00 89.12 81 VAL A CA 1
ATOM 634 C C . VAL A 1 81 ? 3.928 -10.688 -18.638 1.00 89.12 81 VAL A C 1
ATOM 636 O O . VAL A 1 81 ? 3.775 -11.499 -17.727 1.00 89.12 81 VAL A O 1
ATOM 639 N N . PRO A 1 82 ? 4.870 -10.884 -19.579 1.00 92.12 82 PRO A N 1
ATOM 640 C CA . PRO A 1 82 ? 5.823 -11.984 -19.490 1.00 92.12 82 PRO A CA 1
ATOM 641 C C . PRO A 1 82 ? 6.812 -11.777 -18.335 1.00 92.12 82 PRO A C 1
ATOM 643 O O . PRO A 1 82 ? 7.224 -10.650 -18.040 1.00 92.12 82 PRO A O 1
ATOM 646 N N . VAL A 1 83 ? 7.272 -12.884 -17.743 1.00 95.50 83 VAL A N 1
ATOM 647 C CA . VAL A 1 83 ? 8.392 -12.869 -16.794 1.00 95.50 83 VAL A CA 1
ATOM 648 C C . VAL A 1 83 ? 9.620 -12.243 -17.460 1.00 95.50 83 VAL A C 1
ATOM 650 O O . VAL A 1 83 ? 10.029 -12.626 -18.556 1.00 95.50 83 VAL A O 1
ATOM 653 N N . SER A 1 84 ? 10.207 -11.261 -16.785 1.00 93.62 84 SER A N 1
ATOM 654 C CA . SER A 1 84 ? 11.388 -10.523 -17.231 1.00 93.62 84 SER A CA 1
ATOM 655 C C . SER A 1 84 ? 12.214 -10.090 -16.026 1.00 93.62 84 SER A C 1
ATOM 657 O O . SER A 1 84 ? 11.694 -10.039 -14.913 1.00 93.62 84 SER A O 1
ATOM 659 N N . GLU A 1 85 ? 13.476 -9.718 -16.236 1.00 92.75 85 GLU A N 1
ATOM 660 C CA . GLU A 1 85 ? 14.350 -9.264 -15.144 1.00 92.75 85 GLU A CA 1
ATOM 661 C C . GLU A 1 85 ? 13.759 -8.057 -14.396 1.00 92.75 85 GLU A C 1
ATOM 663 O O . GLU A 1 85 ? 13.787 -8.022 -13.178 1.00 92.75 85 GLU A O 1
ATOM 668 N N . MET A 1 86 ? 13.086 -7.134 -15.095 1.00 90.44 86 MET A N 1
ATOM 669 C CA . MET A 1 86 ? 12.390 -6.007 -14.450 1.00 90.44 86 MET A CA 1
ATOM 670 C C . MET A 1 86 ? 11.198 -6.440 -13.584 1.00 90.44 86 MET A C 1
ATOM 672 O O . MET A 1 86 ? 10.861 -5.751 -12.625 1.00 90.44 86 MET A O 1
ATOM 676 N N . LEU A 1 87 ? 10.545 -7.558 -13.925 1.00 93.25 87 LEU A N 1
ATOM 677 C CA . LEU A 1 87 ? 9.493 -8.142 -13.094 1.00 93.25 87 LEU A CA 1
ATOM 678 C C . LEU A 1 87 ? 10.091 -8.868 -11.880 1.00 93.25 87 LEU A C 1
ATOM 680 O O . LEU A 1 87 ? 9.516 -8.781 -10.804 1.00 93.25 87 LEU A O 1
ATOM 684 N N . ARG A 1 88 ? 11.254 -9.524 -12.030 1.00 95.44 88 ARG A N 1
ATOM 685 C CA . ARG A 1 88 ? 12.015 -10.111 -10.910 1.00 95.44 88 ARG A CA 1
ATOM 686 C C . ARG A 1 88 ? 12.470 -9.035 -9.927 1.00 95.44 88 ARG A C 1
ATOM 688 O O . ARG A 1 88 ? 12.189 -9.165 -8.743 1.00 95.44 88 ARG A O 1
ATOM 695 N N . ASP A 1 89 ? 13.079 -7.958 -10.430 1.00 94.06 89 ASP A N 1
ATOM 696 C CA . ASP A 1 89 ? 13.474 -6.783 -9.642 1.00 94.06 89 ASP A CA 1
ATOM 697 C C . ASP A 1 89 ? 12.275 -6.231 -8.849 1.00 94.06 89 ASP A C 1
ATOM 699 O O . ASP A 1 89 ? 12.400 -5.877 -7.683 1.00 94.06 89 ASP A O 1
ATOM 703 N N . MET A 1 90 ? 11.095 -6.168 -9.480 1.00 93.56 90 MET A N 1
ATOM 704 C CA . MET A 1 90 ? 9.870 -5.662 -8.858 1.00 93.56 90 MET A CA 1
ATOM 705 C C . MET A 1 90 ? 9.273 -6.632 -7.833 1.00 93.56 90 MET A C 1
ATOM 707 O O . MET A 1 90 ? 8.785 -6.182 -6.803 1.00 93.56 90 MET A O 1
ATOM 711 N N . PHE A 1 91 ? 9.311 -7.937 -8.104 1.00 95.38 91 PHE A N 1
ATOM 712 C CA . PHE A 1 91 ? 8.861 -8.990 -7.193 1.00 95.38 91 PHE A CA 1
ATOM 713 C C . PHE A 1 91 ? 9.710 -9.015 -5.913 1.00 95.38 91 PHE A C 1
ATOM 715 O O . PHE A 1 91 ? 9.169 -9.035 -4.811 1.00 95.38 91 PHE A O 1
ATOM 722 N N . ALA A 1 92 ? 11.034 -8.900 -6.055 1.00 94.94 92 ALA A N 1
ATOM 723 C CA . ALA A 1 92 ? 11.989 -8.892 -4.946 1.00 94.94 92 ALA A CA 1
ATOM 724 C C . ALA A 1 92 ? 11.812 -7.718 -3.958 1.00 94.94 92 ALA A C 1
ATOM 726 O O . ALA A 1 92 ? 12.345 -7.768 -2.856 1.00 94.94 92 ALA A O 1
ATOM 727 N N . LEU A 1 93 ? 11.054 -6.671 -4.315 1.00 93.50 93 LEU A N 1
ATOM 728 C CA . LEU A 1 93 ? 10.694 -5.590 -3.385 1.00 93.50 93 LEU A CA 1
ATOM 729 C C . LEU A 1 93 ? 9.558 -5.964 -2.413 1.00 93.50 93 LEU A C 1
ATOM 731 O O . LEU A 1 93 ? 9.334 -5.227 -1.455 1.00 93.50 93 LEU A O 1
ATOM 735 N N . PHE A 1 94 ? 8.847 -7.070 -2.661 1.00 93.94 94 PHE A N 1
ATOM 736 C CA . PHE A 1 94 ? 7.726 -7.561 -1.843 1.00 93.94 94 PHE A CA 1
ATOM 737 C C . PHE A 1 94 ? 7.948 -8.985 -1.292 1.00 93.94 94 PHE A C 1
ATOM 739 O O . PHE A 1 94 ? 7.192 -9.427 -0.429 1.00 93.94 94 PHE A O 1
ATOM 746 N N . ASP A 1 95 ? 8.982 -9.695 -1.754 1.00 94.50 95 ASP A N 1
ATOM 747 C CA . ASP A 1 95 ? 9.451 -10.972 -1.194 1.00 94.50 95 ASP A CA 1
ATOM 748 C C . ASP A 1 95 ? 10.329 -10.719 0.048 1.00 94.50 95 ASP A C 1
ATOM 750 O O . ASP A 1 95 ? 11.550 -10.859 0.027 1.00 94.50 95 ASP A O 1
ATOM 754 N N . GLU A 1 96 ? 9.705 -10.271 1.142 1.00 86.56 96 GLU A N 1
ATOM 755 C CA . GLU A 1 96 ? 10.406 -9.919 2.390 1.00 86.56 96 GLU A CA 1
ATOM 756 C C . GLU A 1 96 ? 11.116 -11.115 3.056 1.00 86.56 96 GLU A C 1
ATOM 758 O O . GLU A 1 96 ? 12.018 -10.930 3.874 1.00 86.56 96 GLU A O 1
ATOM 763 N N . HIS A 1 97 ? 10.686 -12.342 2.765 1.00 89.69 97 HIS A N 1
ATOM 764 C CA . HIS A 1 97 ? 11.156 -13.547 3.453 1.00 89.69 97 HIS A CA 1
ATOM 765 C C . HIS A 1 97 ? 12.131 -14.386 2.615 1.00 89.69 97 HIS A C 1
ATOM 767 O O . HIS A 1 97 ? 12.601 -15.414 3.103 1.00 89.69 97 HIS A O 1
ATOM 773 N N . GLU A 1 98 ? 12.444 -13.947 1.388 1.00 90.88 98 GLU A N 1
ATOM 774 C CA . GLU A 1 98 ? 13.215 -14.695 0.382 1.00 90.88 98 GLU A CA 1
ATOM 775 C C . GLU A 1 98 ? 12.639 -16.106 0.114 1.00 90.88 98 GLU A C 1
ATOM 777 O O . GLU A 1 98 ? 13.344 -17.027 -0.315 1.00 90.88 98 GLU A O 1
ATOM 782 N N . ASP A 1 99 ? 11.336 -16.295 0.359 1.00 94.19 99 ASP A N 1
ATOM 783 C CA . ASP A 1 99 ? 10.626 -17.564 0.176 1.00 94.19 99 ASP A CA 1
ATOM 784 C C . ASP A 1 99 ? 9.980 -17.679 -1.215 1.00 94.19 99 ASP A C 1
ATOM 786 O O . ASP A 1 99 ? 9.351 -18.692 -1.532 1.00 94.19 99 ASP A O 1
ATOM 790 N N . ASN A 1 100 ? 10.259 -16.707 -2.095 1.00 94.38 100 ASN A N 1
ATOM 791 C CA . ASN A 1 100 ? 9.738 -16.590 -3.455 1.00 94.38 100 ASN A CA 1
ATOM 792 C C . ASN A 1 100 ? 8.216 -16.397 -3.476 1.00 94.38 100 ASN A C 1
ATOM 794 O O . ASN A 1 100 ? 7.552 -16.861 -4.409 1.00 94.38 100 ASN A O 1
ATOM 798 N N . CYS A 1 101 ? 7.657 -15.702 -2.476 1.00 95.06 101 CYS A N 1
ATOM 799 C CA . CYS A 1 101 ? 6.233 -15.394 -2.419 1.00 95.06 101 CYS A CA 1
ATOM 800 C C . CYS A 1 101 ? 5.932 -13.934 -2.015 1.00 95.06 101 CYS A C 1
ATOM 802 O O . CYS A 1 101 ? 6.617 -13.329 -1.198 1.00 95.06 101 CYS A O 1
ATOM 804 N N . MET A 1 102 ? 4.865 -13.352 -2.571 1.00 94.75 102 MET A N 1
ATOM 805 C CA . MET A 1 102 ? 4.413 -11.988 -2.245 1.00 94.75 102 MET A CA 1
ATOM 806 C C . MET A 1 102 ? 2.895 -11.915 -2.042 1.00 94.75 102 MET A C 1
ATOM 808 O O . MET A 1 102 ? 2.152 -12.720 -2.607 1.00 94.75 102 MET A O 1
ATOM 812 N N . ASP A 1 103 ? 2.403 -10.938 -1.270 1.00 95.25 103 ASP A N 1
ATOM 813 C CA . ASP A 1 103 ? 0.974 -10.590 -1.284 1.00 95.25 103 ASP A CA 1
ATOM 814 C C . ASP A 1 103 ? 0.727 -9.536 -2.378 1.00 95.25 103 ASP A C 1
ATOM 816 O O . ASP A 1 103 ? 1.288 -8.439 -2.371 1.00 95.25 103 ASP A O 1
ATOM 820 N N . ILE A 1 104 ? -0.126 -9.864 -3.350 1.00 95.56 104 ILE A N 1
ATOM 821 C CA . ILE A 1 104 ? -0.441 -8.975 -4.475 1.00 95.56 104 ILE A CA 1
ATOM 822 C C . ILE A 1 104 ? -1.078 -7.651 -4.028 1.00 95.56 104 ILE A C 1
ATOM 824 O O . ILE A 1 104 ? -0.958 -6.644 -4.728 1.00 95.56 104 ILE A O 1
ATOM 828 N N . ARG A 1 105 ? -1.729 -7.613 -2.857 1.00 96.69 105 ARG A N 1
ATOM 829 C CA . ARG A 1 105 ? -2.324 -6.393 -2.294 1.00 96.69 105 ARG A CA 1
ATOM 830 C C . ARG A 1 105 ? -1.255 -5.348 -1.979 1.00 96.69 105 ARG A C 1
ATOM 832 O O . ARG A 1 105 ? -1.501 -4.161 -2.188 1.00 96.69 105 ARG A O 1
ATOM 839 N N . GLU A 1 106 ? -0.058 -5.775 -1.575 1.00 96.56 106 GLU A N 1
ATOM 840 C CA . GLU A 1 106 ? 1.071 -4.882 -1.300 1.00 96.56 106 GLU A CA 1
ATOM 841 C C . GLU A 1 106 ? 1.523 -4.149 -2.573 1.00 96.56 106 GLU A C 1
ATOM 843 O O . GLU A 1 106 ? 1.614 -2.919 -2.593 1.00 96.56 106 GLU A O 1
ATOM 848 N N . TYR A 1 107 ? 1.676 -4.876 -3.683 1.00 95.56 107 TYR A N 1
ATOM 849 C CA . TYR A 1 107 ? 1.961 -4.272 -4.988 1.00 95.56 107 TYR A CA 1
ATOM 850 C C . TYR A 1 107 ? 0.919 -3.215 -5.384 1.00 95.56 107 TYR A C 1
ATOM 852 O O . TYR A 1 107 ? 1.281 -2.136 -5.856 1.00 95.56 107 TYR A O 1
ATOM 860 N N . VAL A 1 108 ? -0.375 -3.485 -5.174 1.00 95.94 108 VAL A N 1
ATOM 861 C CA . VAL A 1 108 ? -1.446 -2.534 -5.519 1.00 95.94 108 VAL A CA 1
ATOM 862 C C . VAL A 1 108 ? -1.396 -1.279 -4.640 1.00 95.94 108 VAL A C 1
ATOM 864 O O . VAL A 1 108 ? -1.637 -0.176 -5.140 1.00 95.94 108 VAL A O 1
ATOM 867 N N . ILE A 1 109 ? -1.033 -1.409 -3.360 1.00 97.12 109 ILE A N 1
ATOM 868 C CA . ILE A 1 109 ? -0.819 -0.271 -2.451 1.00 97.12 109 ILE A CA 1
ATOM 869 C C . ILE A 1 109 ? 0.378 0.565 -2.910 1.00 97.12 109 ILE A C 1
ATOM 871 O O . ILE A 1 109 ? 0.232 1.773 -3.108 1.00 97.12 109 ILE A O 1
ATOM 875 N N . ALA A 1 110 ? 1.532 -0.059 -3.153 1.00 95.69 110 ALA A N 1
ATOM 876 C CA . ALA A 1 110 ? 2.732 0.629 -3.627 1.00 95.69 110 ALA A CA 1
ATOM 877 C C . ALA A 1 110 ? 2.499 1.330 -4.979 1.00 95.69 110 ALA A C 1
ATOM 879 O O . ALA A 1 110 ? 2.857 2.499 -5.152 1.00 95.69 110 ALA A O 1
ATOM 880 N N . LEU A 1 111 ? 1.826 0.661 -5.926 1.00 94.44 111 LEU A N 1
ATOM 881 C CA . LEU A 1 111 ? 1.439 1.236 -7.220 1.00 94.44 111 LEU A CA 1
ATOM 882 C C . LEU A 1 111 ? 0.496 2.427 -7.039 1.00 94.44 111 LEU A C 1
ATOM 884 O O . LEU A 1 111 ? 0.654 3.448 -7.706 1.00 94.44 111 LEU A O 1
ATOM 888 N N . SER A 1 112 ? -0.449 2.334 -6.102 1.00 94.38 112 SER A N 1
ATOM 889 C CA . SER A 1 112 ? -1.321 3.447 -5.738 1.00 94.38 112 SER A CA 1
ATOM 890 C C . SER A 1 112 ? -0.525 4.643 -5.204 1.00 94.38 112 SER A C 1
ATOM 892 O O . SER A 1 112 ? -0.775 5.760 -5.649 1.00 94.38 112 SER A O 1
ATOM 894 N N . VAL A 1 113 ? 0.459 4.449 -4.320 1.00 93.62 113 VAL A N 1
ATOM 895 C CA . VAL A 1 113 ? 1.303 5.557 -3.829 1.00 93.62 113 VAL A CA 1
ATOM 896 C C . VAL A 1 113 ? 2.086 6.202 -4.975 1.00 93.62 113 VAL A C 1
ATOM 898 O O . VAL A 1 113 ? 1.979 7.409 -5.177 1.00 93.62 113 VAL A O 1
ATOM 901 N N . VAL A 1 114 ? 2.797 5.412 -5.785 1.00 91.44 114 VAL A N 1
ATOM 902 C CA . VAL A 1 114 ? 3.605 5.931 -6.906 1.00 91.44 114 VAL A CA 1
ATOM 903 C C . VAL A 1 114 ? 2.758 6.653 -7.957 1.00 91.44 114 VAL A C 1
ATOM 905 O O . VAL A 1 114 ? 3.165 7.693 -8.472 1.00 91.44 114 VAL A O 1
ATOM 908 N N . CYS A 1 115 ? 1.577 6.132 -8.296 1.00 89.31 115 CYS A N 1
ATOM 909 C CA . CYS A 1 115 ? 0.743 6.716 -9.346 1.00 89.31 115 CYS A CA 1
ATOM 910 C C . CYS A 1 115 ? -0.116 7.907 -8.889 1.00 89.31 115 CYS A C 1
ATOM 912 O O . CYS A 1 115 ? -0.636 8.632 -9.742 1.00 89.31 115 CYS A O 1
ATOM 914 N N . ARG A 1 116 ? -0.310 8.114 -7.579 1.00 88.94 116 ARG A N 1
ATOM 915 C CA . ARG A 1 116 ? -1.092 9.237 -7.028 1.00 88.94 116 ARG A CA 1
ATOM 916 C C . ARG A 1 116 ? -0.575 9.680 -5.643 1.00 88.94 116 ARG A C 1
ATOM 918 O O . ARG A 1 116 ? -1.328 9.623 -4.670 1.00 88.94 116 ARG A O 1
ATOM 925 N N . PRO A 1 117 ? 0.669 10.184 -5.540 1.00 86.81 117 PRO A N 1
ATOM 926 C CA . PRO A 1 117 ? 1.334 10.385 -4.249 1.00 86.81 117 PRO A CA 1
ATOM 927 C C . PRO A 1 117 ? 0.642 11.419 -3.347 1.00 86.81 117 PRO A C 1
ATOM 929 O O . PRO A 1 117 ? 0.535 11.209 -2.145 1.00 86.81 117 PRO A O 1
ATOM 932 N N . ALA A 1 118 ? 0.041 12.466 -3.921 1.00 86.62 118 ALA A N 1
ATOM 933 C CA . ALA A 1 118 ? -0.760 13.453 -3.183 1.00 86.62 118 ALA A CA 1
ATOM 934 C C . ALA A 1 118 ? -2.186 12.976 -2.799 1.00 86.62 118 ALA A C 1
ATOM 936 O O . ALA A 1 118 ? -2.994 13.765 -2.314 1.00 86.62 118 ALA A O 1
ATOM 937 N N . LYS A 1 119 ? -2.553 11.708 -3.053 1.00 90.06 119 LYS A N 1
ATOM 938 C CA . LYS A 1 119 ? -3.888 11.144 -2.760 1.00 90.06 119 LYS A CA 1
ATOM 939 C C . LYS A 1 119 ? -3.841 10.051 -1.688 1.00 90.06 119 LYS A C 1
ATOM 941 O O . LYS A 1 119 ? -4.458 8.995 -1.844 1.00 90.06 119 LYS A O 1
ATOM 946 N N . THR A 1 120 ? -3.140 10.311 -0.584 1.00 89.75 120 THR A N 1
ATOM 947 C CA . THR A 1 120 ? -2.975 9.382 0.549 1.00 89.75 120 THR A CA 1
ATOM 948 C C . THR A 1 120 ? -4.291 8.718 0.971 1.00 89.75 120 THR A C 1
ATOM 950 O O . THR A 1 120 ? -4.359 7.494 1.051 1.00 89.75 120 THR A O 1
ATOM 953 N N . LEU A 1 121 ? -5.363 9.495 1.160 1.00 92.75 121 LEU A N 1
ATOM 954 C CA . LEU A 1 121 ? -6.652 8.974 1.625 1.00 92.75 121 LEU A CA 1
ATOM 955 C C . LEU A 1 121 ? -7.328 8.019 0.620 1.00 92.75 121 LEU A C 1
ATOM 957 O O . LEU A 1 121 ? -7.947 7.043 1.036 1.00 92.75 121 LEU A O 1
ATOM 961 N N . GLU A 1 122 ? -7.179 8.238 -0.691 1.00 94.31 122 GLU A N 1
ATOM 962 C CA . GLU A 1 122 ? -7.710 7.315 -1.710 1.00 94.31 122 GLU A CA 1
ATOM 963 C C . GLU A 1 122 ? -6.858 6.037 -1.815 1.00 94.31 122 GLU A C 1
ATOM 965 O O . GLU A 1 122 ? -7.396 4.960 -2.079 1.00 94.31 122 GLU A O 1
ATOM 970 N N . THR A 1 123 ? -5.543 6.123 -1.563 1.00 95.25 123 THR A N 1
ATOM 971 C CA . THR A 1 123 ? -4.679 4.941 -1.381 1.00 95.25 123 THR A CA 1
ATOM 972 C C . THR A 1 123 ? -5.124 4.126 -0.172 1.00 95.25 123 THR A C 1
ATOM 974 O O . THR A 1 123 ? -5.341 2.925 -0.310 1.00 95.25 123 THR A O 1
ATOM 977 N N . MET A 1 124 ? -5.342 4.767 0.981 1.00 96.75 124 MET A N 1
ATOM 978 C CA . MET A 1 124 ? -5.853 4.097 2.182 1.00 96.75 124 MET A CA 1
ATOM 979 C C . MET A 1 124 ? -7.223 3.464 1.922 1.00 96.75 124 MET A C 1
ATOM 981 O O . MET A 1 124 ? -7.432 2.300 2.235 1.00 96.75 124 MET A O 1
ATOM 985 N N . LYS A 1 125 ? -8.142 4.168 1.256 1.00 97.31 125 LYS A N 1
ATOM 986 C CA . LYS A 1 125 ? -9.458 3.629 0.885 1.00 97.31 125 LYS A CA 1
ATOM 987 C C . LYS A 1 125 ? -9.362 2.380 0.009 1.00 97.31 125 LYS A C 1
ATOM 989 O O . LYS A 1 125 ? -10.070 1.409 0.259 1.00 97.31 125 LYS A O 1
ATOM 994 N N . LEU A 1 126 ? -8.488 2.394 -1.001 1.00 97.62 126 LEU A N 1
ATOM 995 C CA . LEU A 1 126 ? -8.229 1.232 -1.855 1.00 97.62 126 LEU A CA 1
ATOM 996 C C . LEU A 1 126 ? -7.642 0.068 -1.046 1.00 97.62 126 LEU A C 1
ATOM 998 O O . LEU A 1 126 ? -8.075 -1.064 -1.228 1.00 97.62 126 LEU A O 1
ATOM 1002 N N . ALA A 1 127 ? -6.709 0.356 -0.135 1.00 97.94 127 ALA A N 1
ATOM 1003 C CA . ALA A 1 127 ? -6.108 -0.627 0.757 1.00 97.94 127 ALA A CA 1
ATOM 1004 C C . ALA A 1 127 ? -7.153 -1.278 1.675 1.00 97.94 127 ALA A C 1
ATOM 1006 O O . ALA A 1 127 ? -7.327 -2.489 1.622 1.00 97.94 127 ALA A O 1
ATOM 1007 N N . PHE A 1 128 ? -7.941 -0.491 2.415 1.00 98.12 128 PHE A N 1
ATOM 1008 C CA . PHE A 1 128 ? -9.053 -1.011 3.219 1.00 98.12 128 PHE A CA 1
ATOM 1009 C C . PHE A 1 128 ? -10.013 -1.858 2.365 1.00 98.12 128 PHE A C 1
ATOM 1011 O O . PHE A 1 128 ? -10.392 -2.943 2.782 1.00 98.12 128 PHE A O 1
ATOM 1018 N N . LYS A 1 129 ? -10.327 -1.466 1.120 1.00 97.56 129 LYS A N 1
ATOM 1019 C CA . LYS A 1 129 ? -11.150 -2.292 0.212 1.00 97.56 129 LYS A CA 1
ATOM 1020 C C . LYS A 1 129 ? -10.519 -3.617 -0.247 1.00 97.56 129 LYS A C 1
ATOM 1022 O O . LYS A 1 129 ? -11.247 -4.423 -0.824 1.00 97.56 129 LYS A O 1
ATOM 1027 N N . MET A 1 130 ? -9.238 -3.879 0.008 1.00 97.44 130 MET A N 1
ATOM 1028 C CA . MET A 1 130 ? -8.574 -5.166 -0.266 1.00 97.44 130 MET A CA 1
ATOM 1029 C C . MET A 1 130 ? -8.344 -6.040 0.979 1.00 97.44 130 MET A C 1
ATOM 1031 O O . MET A 1 130 ? -7.936 -7.190 0.823 1.00 97.44 130 MET A O 1
ATOM 1035 N N . PHE A 1 131 ? -8.562 -5.494 2.178 1.00 97.50 131 PHE A N 1
ATOM 1036 C CA . PHE A 1 131 ? -8.299 -6.154 3.465 1.00 97.50 131 PHE A CA 1
ATOM 1037 C C . PHE A 1 131 ? -9.522 -6.182 4.399 1.00 97.50 131 PHE A C 1
ATOM 1039 O O . PHE A 1 131 ? -9.502 -6.883 5.400 1.00 97.50 131 PHE A O 1
ATOM 1046 N N . GLU A 1 132 ? -10.573 -5.397 4.134 1.00 96.75 132 GLU A N 1
ATOM 1047 C CA . GLU A 1 132 ? -11.773 -5.377 4.978 1.00 96.75 132 GLU A CA 1
ATOM 1048 C C . GLU A 1 132 ? -12.492 -6.732 4.971 1.00 96.75 132 GLU A C 1
ATOM 1050 O O . GLU A 1 132 ? -12.801 -7.278 3.909 1.00 96.75 132 GLU A O 1
ATOM 1055 N N . ALA A 1 133 ? -12.826 -7.240 6.156 1.00 96.25 133 ALA A N 1
ATOM 1056 C CA . ALA A 1 133 ? -13.619 -8.452 6.274 1.00 96.25 133 ALA A CA 1
ATOM 1057 C C . ALA A 1 133 ? -15.051 -8.220 5.755 1.00 96.25 133 ALA A C 1
ATOM 1059 O O . ALA A 1 133 ? -15.684 -7.203 6.049 1.00 96.25 133 ALA A O 1
ATOM 1060 N N . GLU A 1 134 ? -15.600 -9.192 5.019 1.00 93.50 134 GLU A N 1
ATOM 1061 C CA . GLU A 1 134 ? -16.948 -9.103 4.423 1.00 93.50 134 GLU A CA 1
ATOM 1062 C C . GLU A 1 134 ? -1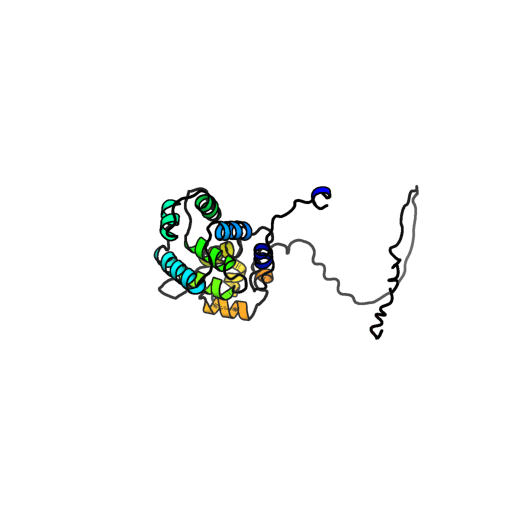8.081 -8.984 5.469 1.00 93.50 134 GLU A C 1
ATOM 1064 O O . GLU A 1 134 ? -19.190 -8.569 5.135 1.00 93.50 134 GLU A O 1
ATOM 1069 N N . GLU A 1 135 ? -17.828 -9.363 6.728 1.00 94.25 135 GLU A N 1
ATOM 1070 C CA . GLU A 1 135 ? -18.828 -9.373 7.807 1.00 94.25 135 GLU A CA 1
ATOM 1071 C C . GLU A 1 135 ? -19.118 -7.987 8.408 1.00 94.25 135 GLU A C 1
ATOM 1073 O O . GLU A 1 135 ? -20.261 -7.708 8.775 1.00 94.25 135 GLU A O 1
ATOM 1078 N N . ASP A 1 136 ? -18.106 -7.119 8.505 1.00 95.44 136 ASP A N 1
ATOM 1079 C CA . ASP A 1 136 ? -18.181 -5.839 9.222 1.00 95.44 136 ASP A CA 1
ATOM 1080 C C . ASP A 1 136 ? -17.499 -4.660 8.505 1.00 95.44 136 ASP A C 1
ATOM 1082 O O . ASP A 1 136 ? -17.644 -3.513 8.936 1.00 95.44 136 ASP A O 1
ATOM 1086 N N . GLY A 1 137 ? -16.799 -4.900 7.391 1.00 96.19 137 GLY A N 1
ATOM 1087 C CA . GLY A 1 137 ? -16.082 -3.860 6.654 1.00 96.19 137 GLY A CA 1
ATOM 1088 C C . GLY A 1 137 ? -14.887 -3.283 7.422 1.00 96.19 137 GLY A C 1
ATOM 1089 O O . GLY A 1 137 ? -14.510 -2.128 7.191 1.00 96.19 137 GLY A O 1
ATOM 1090 N N . ALA A 1 138 ? -14.319 -4.049 8.356 1.00 98.00 138 ALA A N 1
ATOM 1091 C CA . ALA A 1 138 ? -13.217 -3.626 9.209 1.00 98.00 138 ALA A CA 1
ATOM 1092 C C . ALA A 1 138 ? -11.942 -4.459 8.984 1.00 98.00 138 ALA A C 1
ATOM 1094 O O . ALA A 1 138 ? -11.997 -5.588 8.499 1.00 98.00 138 ALA A O 1
ATOM 1095 N N . ILE A 1 139 ? -10.796 -3.879 9.346 1.00 98.25 139 ILE A N 1
ATOM 1096 C CA . ILE A 1 139 ? -9.468 -4.510 9.318 1.00 98.25 139 ILE A CA 1
ATOM 1097 C C . ILE A 1 139 ? -8.893 -4.615 10.731 1.00 98.25 139 ILE A C 1
ATOM 1099 O O . ILE A 1 139 ? -9.193 -3.791 11.599 1.00 98.25 139 ILE A O 1
ATOM 1103 N N . THR A 1 140 ? -8.035 -5.600 10.952 1.00 98.06 140 THR A N 1
ATOM 1104 C CA . THR A 1 140 ? -7.263 -5.804 12.183 1.00 98.06 140 THR A CA 1
ATOM 1105 C C . THR A 1 140 ? -6.012 -4.919 12.249 1.00 98.06 140 THR A C 1
ATOM 1107 O O . THR A 1 140 ? -5.602 -4.290 11.270 1.00 98.06 140 THR A O 1
ATOM 1110 N N . GLU A 1 141 ? -5.357 -4.890 13.413 1.00 97.81 141 GLU A N 1
ATOM 1111 C CA . GLU A 1 141 ? -4.084 -4.182 13.613 1.00 97.81 141 GLU A CA 1
ATOM 1112 C C . GLU A 1 141 ? -2.969 -4.698 12.690 1.00 97.81 141 GLU A C 1
ATOM 1114 O O . GLU A 1 141 ? -2.227 -3.902 12.118 1.00 97.81 141 GLU A O 1
ATOM 1119 N N . MET A 1 142 ? -2.887 -6.018 12.490 1.00 96.38 142 MET A N 1
ATOM 1120 C CA . MET A 1 142 ? -1.883 -6.643 11.619 1.00 96.38 142 MET A CA 1
ATOM 1121 C C . MET A 1 142 ? -2.060 -6.217 10.155 1.00 96.38 142 MET A C 1
ATOM 1123 O O . MET A 1 142 ? -1.088 -5.953 9.451 1.00 96.38 142 MET A O 1
ATOM 1127 N N . GLU A 1 143 ? -3.304 -6.099 9.697 1.00 97.38 143 GLU A N 1
ATOM 1128 C CA . GLU A 1 143 ? -3.616 -5.675 8.331 1.00 97.38 143 GLU A CA 1
ATOM 1129 C C . GLU A 1 143 ? -3.341 -4.180 8.143 1.00 97.38 143 GLU A C 1
ATOM 1131 O O . GLU A 1 143 ? -2.753 -3.793 7.134 1.00 97.38 143 GLU A O 1
ATOM 1136 N N . LEU A 1 144 ? -3.644 -3.338 9.143 1.00 97.69 144 LEU A N 1
ATOM 1137 C CA . LEU A 1 144 ? -3.214 -1.935 9.132 1.00 97.69 144 LEU A CA 1
ATOM 1138 C C . LEU A 1 144 ? -1.680 -1.815 9.092 1.00 97.69 144 LEU A C 1
ATOM 1140 O O . LEU A 1 144 ? -1.161 -0.944 8.390 1.00 97.69 144 LEU A O 1
ATOM 1144 N N . ALA A 1 145 ? -0.960 -2.683 9.814 1.00 96.31 145 ALA A N 1
ATOM 1145 C CA . ALA A 1 145 ? 0.500 -2.709 9.821 1.00 96.31 145 ALA A CA 1
ATOM 1146 C C . ALA A 1 145 ? 1.057 -2.965 8.418 1.00 96.31 145 ALA A C 1
ATOM 1148 O O . ALA A 1 145 ? 1.867 -2.169 7.947 1.00 96.31 145 ALA A O 1
ATOM 1149 N N . VAL A 1 146 ? 0.565 -4.000 7.723 1.00 95.75 146 VAL A N 1
ATOM 1150 C CA . VAL A 1 146 ? 0.918 -4.281 6.319 1.00 95.75 146 VAL A CA 1
ATOM 1151 C C . VAL A 1 146 ? 0.588 -3.076 5.434 1.00 95.75 146 VAL A C 1
ATOM 1153 O O . VAL A 1 146 ? 1.472 -2.558 4.756 1.00 95.75 146 VAL A O 1
ATOM 1156 N N . ILE A 1 147 ? -0.643 -2.554 5.498 1.00 97.31 147 ILE A N 1
ATOM 1157 C CA . ILE A 1 147 ? -1.085 -1.432 4.654 1.00 97.31 147 ILE A CA 1
ATOM 1158 C C . ILE A 1 147 ? -0.169 -0.209 4.787 1.00 97.31 147 ILE A C 1
ATOM 1160 O O . ILE A 1 147 ? 0.258 0.354 3.776 1.00 97.31 147 ILE A O 1
ATOM 1164 N N . LEU A 1 148 ? 0.125 0.223 6.017 1.00 96.50 148 LEU A N 1
ATOM 1165 C CA . LEU A 1 148 ? 0.928 1.422 6.259 1.00 96.50 148 LEU A CA 1
ATOM 1166 C C . LEU A 1 148 ? 2.416 1.184 5.985 1.00 96.50 148 LEU A C 1
ATOM 1168 O O . LEU A 1 148 ? 3.062 2.053 5.401 1.00 96.50 148 LEU A O 1
ATOM 1172 N N . LYS A 1 149 ? 2.944 0.003 6.325 1.00 95.12 149 LYS A N 1
ATOM 1173 C CA . LYS A 1 149 ? 4.313 -0.413 5.996 1.00 95.12 149 LYS A CA 1
ATOM 1174 C C . LYS A 1 149 ? 4.565 -0.325 4.492 1.00 95.12 149 LYS A C 1
ATOM 1176 O O . LYS A 1 149 ? 5.497 0.358 4.066 1.00 95.12 149 LYS A O 1
ATOM 1181 N N . THR A 1 150 ? 3.706 -0.950 3.684 1.00 96.19 150 THR A N 1
ATOM 1182 C CA . THR A 1 150 ? 3.832 -0.929 2.224 1.00 96.19 150 THR A CA 1
ATOM 1183 C C . THR A 1 150 ? 3.604 0.474 1.655 1.00 96.19 150 THR A C 1
ATOM 1185 O O . THR A 1 150 ? 4.315 0.888 0.742 1.00 96.19 150 THR A O 1
ATOM 1188 N N . ALA A 1 151 ? 2.649 1.242 2.196 1.00 95.44 151 ALA A N 1
ATOM 1189 C CA . ALA A 1 151 ? 2.377 2.605 1.732 1.00 95.44 151 ALA A CA 1
ATOM 1190 C C . ALA A 1 151 ? 3.507 3.606 2.043 1.00 95.44 151 ALA A C 1
ATOM 1192 O O . ALA A 1 151 ? 3.621 4.619 1.354 1.00 95.44 151 ALA A O 1
ATOM 1193 N N . LEU A 1 152 ? 4.334 3.330 3.055 1.00 93.69 152 LEU A N 1
ATOM 1194 C CA . LEU A 1 152 ? 5.540 4.097 3.377 1.00 93.69 152 LEU A CA 1
ATOM 1195 C C . LEU A 1 152 ? 6.812 3.512 2.740 1.00 93.69 152 LEU A C 1
ATOM 1197 O O . LEU A 1 152 ? 7.815 4.217 2.634 1.00 93.69 152 LEU A O 1
ATOM 1201 N N . GLY A 1 153 ? 6.785 2.254 2.291 1.00 93.44 153 GLY A N 1
ATOM 1202 C CA . GLY A 1 153 ? 7.936 1.558 1.709 1.00 93.44 153 GLY A CA 1
ATOM 1203 C C . GLY A 1 153 ? 9.039 1.237 2.713 1.00 93.44 153 GLY A C 1
ATOM 1204 O O . GLY A 1 153 ? 10.212 1.407 2.388 1.00 93.44 153 GLY A O 1
ATOM 1205 N N . VAL A 1 154 ? 8.669 0.835 3.931 1.00 92.50 154 VAL A N 1
ATOM 1206 C CA . VAL A 1 154 ? 9.605 0.509 5.023 1.00 92.50 154 VAL A CA 1
ATOM 1207 C C . VAL A 1 154 ? 9.586 -0.982 5.359 1.00 92.50 154 VAL A C 1
ATOM 1209 O O . VAL A 1 154 ? 8.610 -1.676 5.089 1.00 92.50 154 VAL A O 1
ATOM 1212 N N . THR A 1 155 ? 10.648 -1.494 5.984 1.00 87.81 155 THR A N 1
ATOM 1213 C CA . THR A 1 155 ? 10.727 -2.901 6.425 1.00 87.81 155 THR A CA 1
ATOM 1214 C C . THR A 1 155 ? 9.990 -3.150 7.742 1.00 87.81 155 THR A C 1
ATOM 1216 O O . THR A 1 155 ? 9.369 -4.196 7.922 1.00 87.81 155 THR A O 1
ATOM 1219 N N . HIS A 1 156 ? 9.984 -2.177 8.652 1.00 87.31 156 HIS A N 1
ATOM 1220 C CA . HIS A 1 156 ? 9.299 -2.272 9.939 1.00 87.31 156 HIS A CA 1
ATOM 1221 C C . HIS A 1 156 ? 8.533 -0.985 10.242 1.00 87.31 156 HIS A C 1
ATOM 1223 O O . HIS A 1 156 ? 9.019 0.114 9.987 1.00 87.31 156 HIS A O 1
ATOM 1229 N N . LEU A 1 157 ? 7.332 -1.137 10.799 1.00 91.62 157 LEU A N 1
ATOM 1230 C CA . LEU A 1 157 ? 6.482 -0.037 11.234 1.00 91.62 157 LEU A CA 1
ATOM 1231 C C . LEU A 1 157 ? 5.642 -0.492 12.429 1.00 91.62 157 LEU A C 1
ATOM 1233 O O . LEU A 1 157 ? 4.923 -1.486 12.337 1.00 91.62 157 LEU A O 1
ATOM 1237 N N . SER A 1 158 ? 5.711 0.244 13.536 1.00 93.25 158 SER A N 1
ATOM 1238 C CA . SER A 1 158 ? 4.818 0.045 14.676 1.00 93.25 158 SER A CA 1
ATOM 1239 C C . SER A 1 158 ? 3.539 0.852 14.464 1.00 93.25 158 SER A C 1
ATOM 1241 O O . SER A 1 158 ? 3.593 2.069 14.297 1.00 93.25 158 SER A O 1
ATOM 1243 N N . VAL A 1 159 ? 2.381 0.184 14.458 1.00 95.75 159 VAL A N 1
ATOM 1244 C CA . VAL A 1 159 ? 1.070 0.840 14.283 1.00 95.75 159 VAL A CA 1
ATOM 1245 C C . VAL A 1 159 ? 0.198 0.805 15.537 1.00 95.75 159 VAL A C 1
ATOM 1247 O O . VAL A 1 159 ? -0.833 1.468 15.563 1.00 95.75 159 VAL A O 1
ATOM 1250 N N . SER A 1 160 ? 0.603 0.103 16.601 1.00 95.50 160 SER A N 1
ATOM 1251 C CA . SER A 1 160 ? -0.229 -0.142 17.793 1.00 95.50 160 SER A CA 1
ATOM 1252 C C . SER A 1 160 ? -0.723 1.138 18.466 1.00 95.50 160 SER A C 1
ATOM 1254 O O . SER A 1 160 ? -1.871 1.218 18.907 1.00 95.50 160 SER A O 1
ATOM 1256 N N . ARG A 1 161 ? 0.119 2.181 18.501 1.00 95.50 161 ARG A N 1
ATOM 1257 C CA . ARG A 1 161 ? -0.252 3.502 19.034 1.00 95.50 161 ARG A CA 1
ATOM 1258 C C . ARG A 1 161 ? -1.341 4.169 18.193 1.00 95.50 161 ARG A C 1
ATOM 1260 O O . ARG A 1 161 ? -2.295 4.692 18.761 1.00 95.50 161 ARG A O 1
ATOM 1267 N N . LEU A 1 162 ? -1.215 4.124 16.865 1.00 96.50 162 LEU A N 1
ATOM 1268 C CA . LEU A 1 162 ? -2.219 4.644 15.935 1.00 96.50 162 LEU A CA 1
ATOM 1269 C C . LEU A 1 162 ? -3.521 3.837 16.019 1.00 96.50 162 LEU A C 1
ATOM 1271 O O . LEU A 1 162 ? -4.597 4.414 16.120 1.00 96.50 162 LEU A O 1
ATOM 1275 N N . PHE A 1 163 ? -3.423 2.507 16.028 1.00 97.62 163 PHE A N 1
ATOM 1276 C CA . PHE A 1 163 ? -4.579 1.617 16.090 1.00 97.62 163 PHE A CA 1
ATOM 1277 C C . PHE A 1 163 ? -5.396 1.848 17.367 1.00 97.62 163 PHE A C 1
ATOM 1279 O O . PHE A 1 163 ? -6.599 2.080 17.290 1.00 97.62 163 PHE A O 1
ATOM 1286 N N . THR A 1 164 ? -4.734 1.906 18.528 1.00 96.56 164 THR A N 1
ATOM 1287 C CA . THR A 1 164 ? -5.380 2.181 19.827 1.00 96.56 164 THR A CA 1
ATOM 1288 C C . THR A 1 164 ? -6.058 3.558 19.864 1.00 96.56 164 THR A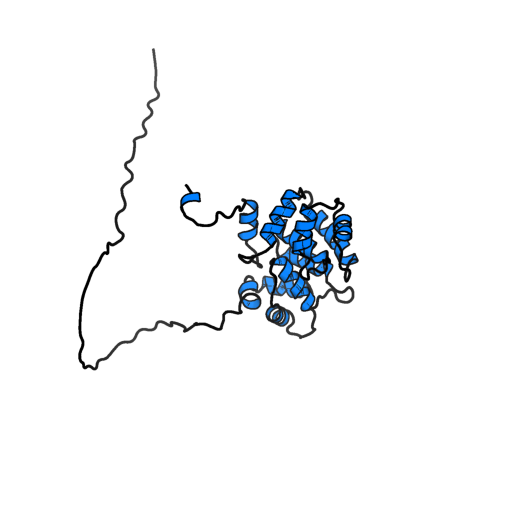 C 1
ATOM 1290 O O . THR A 1 164 ? -7.091 3.721 20.508 1.00 96.56 164 THR A O 1
ATOM 1293 N N . ALA A 1 165 ? -5.507 4.557 19.164 1.00 96.56 165 ALA A N 1
ATOM 1294 C CA . ALA A 1 165 ? -6.102 5.892 19.070 1.00 96.56 165 ALA A CA 1
ATOM 1295 C C . ALA A 1 165 ? -7.359 5.935 18.172 1.00 96.56 165 ALA A C 1
ATOM 1297 O O . ALA A 1 165 ? -8.252 6.747 18.409 1.00 96.56 165 ALA A O 1
ATOM 1298 N N . ILE A 1 166 ? -7.448 5.050 17.170 1.00 97.44 166 ILE A N 1
ATOM 1299 C CA . ILE A 1 166 ? -8.601 4.914 16.259 1.00 97.44 166 ILE A CA 1
ATOM 1300 C C . ILE A 1 166 ? -9.671 3.957 16.829 1.00 97.44 166 ILE A C 1
ATOM 1302 O O . ILE A 1 166 ? -10.858 4.101 16.523 1.00 97.44 166 ILE A O 1
ATOM 1306 N N . ASP A 1 167 ? -9.280 3.001 17.676 1.00 97.50 167 ASP A N 1
ATOM 1307 C CA . ASP A 1 167 ? -10.157 2.021 18.329 1.00 97.50 167 ASP A CA 1
ATOM 1308 C C . ASP A 1 167 ? -10.206 2.180 19.867 1.00 97.50 167 ASP A C 1
ATOM 1310 O O . ASP A 1 167 ? -9.842 1.259 20.603 1.00 97.50 167 ASP A O 1
ATOM 1314 N N . PRO A 1 168 ? -10.687 3.323 20.400 1.00 94.62 168 PRO A N 1
ATOM 1315 C CA . PRO A 1 168 ? -10.752 3.548 21.847 1.00 94.62 168 PRO A CA 1
ATOM 1316 C C . PRO A 1 168 ? -11.719 2.585 22.558 1.00 94.62 168 PRO A C 1
ATOM 1318 O O . PRO A 1 168 ? -11.596 2.356 23.762 1.00 94.62 168 PRO A O 1
ATOM 1321 N N . GLU A 1 169 ? -12.662 1.980 21.827 1.00 95.06 169 GLU A N 1
ATOM 1322 C CA . GLU A 1 169 ? -13.546 0.932 22.345 1.00 95.06 169 GLU A CA 1
ATOM 1323 C C . GLU A 1 169 ? -12.857 -0.440 22.500 1.00 95.06 169 GLU A C 1
ATOM 1325 O O . GLU A 1 169 ? -13.447 -1.330 23.111 1.00 95.06 169 GLU A O 1
ATOM 1330 N N . ASN A 1 170 ? -11.623 -0.614 22.003 1.00 94.12 170 ASN A N 1
ATOM 1331 C CA . ASN A 1 170 ? -10.873 -1.879 22.001 1.00 94.12 170 ASN A CA 1
ATOM 1332 C C . ASN A 1 170 ? -11.670 -3.043 21.371 1.00 94.12 170 ASN A C 1
ATOM 1334 O O . ASN A 1 170 ? -11.735 -4.148 21.913 1.00 94.12 170 ASN A O 1
ATOM 1338 N N . THR A 1 171 ? -12.297 -2.791 20.220 1.00 96.06 171 THR A N 1
ATOM 1339 C CA . THR A 1 171 ? -12.975 -3.821 19.417 1.00 96.06 171 THR A CA 1
ATOM 1340 C C . THR A 1 171 ? -11.998 -4.773 18.719 1.00 96.06 171 THR A C 1
ATOM 1342 O O . THR A 1 171 ? -12.387 -5.878 18.343 1.00 96.06 171 THR A O 1
ATOM 1345 N N . GLY A 1 172 ? -10.737 -4.362 18.544 1.00 96.69 172 GLY A N 1
ATOM 1346 C CA . GLY A 1 172 ? -9.704 -5.110 17.825 1.00 96.69 172 GLY A CA 1
ATOM 1347 C C . GLY A 1 172 ? -9.783 -4.976 16.301 1.00 96.69 172 GLY A C 1
ATOM 1348 O O . GLY A 1 172 ? -8.995 -5.612 15.598 1.00 96.69 172 GLY A O 1
ATOM 1349 N N . LYS A 1 173 ? -10.704 -4.152 15.778 1.00 97.69 173 LYS A N 1
ATOM 1350 C CA . LYS A 1 173 ? -10.867 -3.879 14.345 1.00 97.69 173 LYS A CA 1
ATOM 1351 C C . LYS A 1 173 ? -11.213 -2.406 14.078 1.00 97.69 173 LYS A C 1
ATOM 1353 O O . LYS A 1 173 ? -11.891 -1.759 14.871 1.00 97.69 173 LYS A O 1
ATOM 1358 N N . ILE A 1 174 ? -10.816 -1.871 12.923 1.00 98.25 174 ILE A N 1
ATOM 1359 C CA . ILE A 1 174 ? -11.174 -0.509 12.484 1.00 98.25 174 ILE A CA 1
ATOM 1360 C C . ILE A 1 174 ? -11.758 -0.497 11.072 1.00 98.25 174 ILE A C 1
ATOM 1362 O O . ILE A 1 174 ? -11.279 -1.190 10.180 1.00 98.25 174 ILE A O 1
ATOM 1366 N N . THR A 1 175 ? -12.778 0.330 10.841 1.00 98.38 175 THR A N 1
ATOM 1367 C CA . THR A 1 175 ? -13.314 0.589 9.496 1.00 98.38 175 THR A CA 1
ATOM 1368 C C . THR A 1 175 ? -12.593 1.768 8.842 1.00 98.38 175 THR A C 1
ATOM 1370 O O . THR A 1 175 ? -12.013 2.620 9.523 1.00 98.38 175 THR A O 1
ATOM 1373 N N . PHE A 1 176 ? -12.680 1.875 7.513 1.00 98.12 176 PHE A N 1
ATOM 1374 C CA . PHE A 1 176 ? -12.124 3.026 6.792 1.00 98.12 176 PHE A CA 1
ATOM 1375 C C . PHE A 1 176 ? -12.737 4.361 7.249 1.00 98.12 176 PHE A C 1
ATOM 1377 O O . PHE A 1 176 ? -12.053 5.381 7.252 1.00 98.12 176 PHE A O 1
ATOM 1384 N N . ASP A 1 177 ? -14.009 4.374 7.664 1.00 97.81 177 ASP A N 1
ATOM 1385 C CA . ASP A 1 177 ? -14.655 5.583 8.183 1.00 97.81 177 ASP A CA 1
ATOM 1386 C C . ASP A 1 177 ? -14.064 6.023 9.533 1.00 97.81 177 ASP A C 1
ATOM 1388 O O . ASP A 1 177 ? -13.793 7.214 9.693 1.00 97.81 177 ASP A O 1
ATOM 1392 N N . LYS A 1 178 ? -13.780 5.088 10.462 1.00 97.62 178 LYS A N 1
ATOM 1393 C CA . LYS A 1 178 ? -13.048 5.400 11.708 1.00 97.62 178 LYS A CA 1
ATOM 1394 C C . LYS A 1 178 ? -11.674 6.006 11.388 1.00 97.62 178 LYS A C 1
ATOM 1396 O O . LYS A 1 178 ? -11.343 7.076 11.896 1.00 97.62 178 LYS A O 1
ATOM 1401 N N . PHE A 1 179 ? -10.909 5.359 10.502 1.00 97.19 179 PHE A N 1
ATOM 1402 C CA . PHE A 1 179 ? -9.590 5.840 10.077 1.00 97.19 179 PHE A CA 1
ATOM 1403 C C . PHE A 1 179 ? -9.666 7.235 9.438 1.00 97.19 179 PHE A C 1
ATOM 1405 O O . PHE A 1 179 ? -8.934 8.132 9.851 1.00 97.19 179 PHE A O 1
ATOM 1412 N N . ARG A 1 180 ? -10.583 7.454 8.481 1.00 96.12 180 ARG 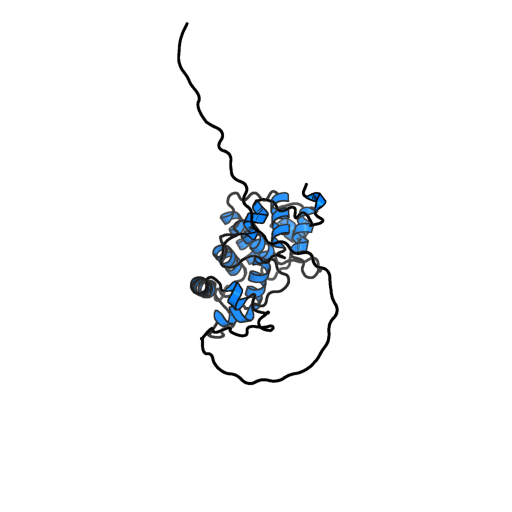A N 1
ATOM 1413 C CA . ARG A 1 180 ? -10.767 8.755 7.818 1.00 96.12 180 ARG A CA 1
ATOM 1414 C C . ARG A 1 180 ? -11.057 9.858 8.834 1.00 96.12 180 ARG A C 1
ATOM 1416 O O . ARG A 1 180 ? -10.370 10.874 8.827 1.00 96.12 180 ARG A O 1
ATOM 1423 N N . CYS A 1 181 ? -12.040 9.655 9.710 1.00 96.25 181 CYS A N 1
ATOM 1424 C CA . CYS A 1 181 ? -12.421 10.672 10.686 1.00 96.25 181 CYS A CA 1
ATOM 1425 C C . CYS A 1 181 ? -11.288 10.993 11.671 1.00 96.25 181 CYS A C 1
ATOM 1427 O O . CYS A 1 181 ? -11.194 12.135 12.117 1.00 96.25 181 CYS A O 1
ATOM 1429 N N . PHE A 1 182 ? -10.413 10.035 11.987 1.00 95.94 182 PHE A N 1
ATOM 1430 C CA . PHE A 1 182 ? -9.214 10.293 12.784 1.00 95.94 182 PHE A CA 1
ATOM 1431 C C . PHE A 1 182 ? -8.192 11.153 12.024 1.00 95.94 182 PHE A C 1
ATOM 1433 O O . PHE A 1 182 ? -7.804 12.209 12.515 1.00 95.94 182 PHE A O 1
ATOM 1440 N N . VAL A 1 183 ? -7.804 10.774 10.800 1.00 92.75 183 VAL A N 1
ATOM 1441 C CA . VAL A 1 183 ? -6.772 11.513 10.037 1.00 92.75 183 VAL A CA 1
ATOM 1442 C C . VAL A 1 183 ? -7.229 12.899 9.556 1.00 92.75 183 VAL A C 1
ATOM 1444 O O . VAL A 1 183 ? -6.399 13.765 9.286 1.00 92.75 183 VAL A O 1
ATOM 1447 N N . GLU A 1 184 ? -8.541 13.137 9.464 1.00 92.19 184 GLU A N 1
ATOM 1448 C CA . GLU A 1 184 ? -9.129 14.468 9.236 1.00 92.19 184 GLU A CA 1
ATOM 1449 C C . GLU A 1 184 ? -9.017 15.383 10.472 1.00 92.19 184 GLU A C 1
ATOM 1451 O O . GLU A 1 184 ? -8.895 16.598 10.324 1.00 92.19 184 GLU A O 1
ATOM 1456 N N . GLN A 1 185 ? -9.031 14.814 11.684 1.00 93.38 185 GLN A N 1
ATOM 1457 C CA . GLN A 1 185 ? -8.860 15.545 12.950 1.00 93.38 185 GLN A CA 1
ATOM 1458 C C . GLN A 1 185 ? -7.387 15.678 13.369 1.00 93.38 185 GLN A C 1
ATOM 1460 O O . GLN A 1 185 ? -7.032 16.639 14.050 1.00 93.38 185 GLN A O 1
ATOM 1465 N N . HIS A 1 186 ? -6.529 14.756 12.922 1.00 91.81 186 HIS A N 1
ATOM 1466 C CA . HIS A 1 186 ? -5.094 14.711 13.207 1.00 91.81 186 HIS A CA 1
ATOM 1467 C C . HIS A 1 186 ? -4.273 14.735 11.897 1.00 91.81 186 HIS A C 1
ATOM 1469 O O . HIS A 1 186 ? -3.787 13.689 11.463 1.00 91.81 186 HIS A O 1
ATOM 1475 N N . PRO A 1 187 ? -4.092 15.901 11.239 1.00 87.19 187 PRO A N 1
ATOM 1476 C CA . PRO A 1 187 ? -3.365 15.988 9.966 1.00 87.19 187 PRO A CA 1
ATOM 1477 C C . PRO A 1 187 ? -1.915 15.484 10.029 1.00 87.19 187 PRO A C 1
ATOM 1479 O O . PRO A 1 187 ? -1.434 14.898 9.062 1.00 87.19 187 PRO A O 1
ATOM 1482 N N . ASP A 1 188 ? -1.251 15.668 11.175 1.00 87.31 188 ASP A N 1
ATOM 1483 C CA . ASP A 1 188 ? 0.144 15.282 11.429 1.00 87.31 188 ASP A CA 1
ATOM 1484 C C . ASP A 1 188 ? 0.276 13.911 12.139 1.00 87.31 188 ASP A C 1
ATOM 1486 O O . ASP A 1 188 ? 1.299 13.627 12.768 1.00 87.31 188 ASP A O 1
ATOM 1490 N N . PHE A 1 189 ? -0.745 13.039 12.063 1.00 90.75 189 PHE A N 1
ATOM 1491 C CA . PHE A 1 189 ? -0.785 11.786 12.838 1.00 90.75 189 PHE A CA 1
ATOM 1492 C C . PHE A 1 189 ? 0.432 10.869 12.630 1.00 90.75 189 PHE A C 1
ATOM 1494 O O . PHE A 1 189 ? 0.781 10.108 13.531 1.00 90.75 189 PHE A O 1
ATOM 1501 N N . ALA A 1 190 ? 1.081 10.910 11.464 1.00 88.94 190 ALA A N 1
ATOM 1502 C CA . ALA A 1 190 ? 2.250 10.080 11.184 1.00 88.94 190 ALA A CA 1
ATOM 1503 C C . ALA A 1 190 ? 3.411 10.385 12.151 1.00 88.94 190 ALA A C 1
ATOM 1505 O O . ALA A 1 190 ? 3.996 9.473 12.735 1.00 88.94 190 ALA A O 1
ATOM 1506 N N . GLU A 1 191 ? 3.687 11.665 12.403 1.00 86.88 191 GLU A N 1
ATOM 1507 C CA . GLU A 1 191 ? 4.734 12.098 13.336 1.00 86.88 191 GLU A CA 1
ATOM 1508 C C . GLU A 1 191 ? 4.376 11.717 14.788 1.00 86.88 191 GLU A C 1
ATOM 1510 O O . GLU A 1 191 ? 5.205 11.207 15.551 1.00 86.88 191 GLU A O 1
ATOM 1515 N N . GLU A 1 192 ? 3.108 11.914 15.168 1.00 88.06 192 GLU A N 1
ATOM 1516 C CA . GLU A 1 192 ? 2.618 11.693 16.535 1.00 88.06 192 GLU A CA 1
ATOM 1517 C C . GLU A 1 192 ? 2.441 10.205 16.893 1.00 88.06 192 GLU A C 1
ATOM 1519 O O . GLU A 1 192 ? 2.638 9.847 18.055 1.00 88.06 192 GLU A O 1
ATOM 1524 N N . TYR A 1 193 ? 2.109 9.331 15.934 1.00 91.56 193 TYR A N 1
ATOM 1525 C CA . TYR A 1 193 ? 1.737 7.931 16.201 1.00 91.56 193 TYR A CA 1
ATOM 1526 C C . TYR A 1 193 ? 2.606 6.869 15.514 1.00 91.56 193 TYR A C 1
ATOM 1528 O O . TYR A 1 193 ? 2.628 5.747 16.019 1.00 91.56 193 TYR A O 1
ATOM 1536 N N . LEU A 1 194 ? 3.320 7.183 14.422 1.00 89.62 194 LEU A N 1
ATOM 1537 C CA . LEU A 1 194 ? 4.133 6.208 13.670 1.00 89.62 194 LEU A CA 1
ATOM 1538 C C . LEU A 1 194 ? 5.648 6.383 13.868 1.00 89.62 194 LEU A C 1
ATOM 1540 O O . LEU A 1 194 ? 6.360 5.389 13.970 1.00 89.62 194 LEU A O 1
ATOM 1544 N N . TYR A 1 195 ? 6.154 7.621 13.944 1.00 80.94 195 TYR A N 1
ATOM 1545 C CA . TYR A 1 195 ? 7.607 7.894 13.956 1.00 80.94 195 TYR A CA 1
ATOM 1546 C C . TYR A 1 195 ? 8.207 8.200 15.340 1.00 80.94 195 TYR A C 1
ATOM 1548 O O . TYR A 1 195 ? 9.421 8.355 15.496 1.00 80.94 195 TYR A O 1
ATOM 1556 N N . THR A 1 196 ? 7.380 8.282 16.381 1.00 65.56 196 THR A N 1
ATOM 1557 C CA . THR A 1 196 ? 7.789 8.698 17.732 1.00 65.56 196 THR A CA 1
ATOM 1558 C C . THR A 1 196 ? 8.375 7.550 18.570 1.00 65.56 196 THR A C 1
ATOM 1560 O O . THR A 1 196 ? 7.845 7.192 19.620 1.00 65.56 196 THR A O 1
ATOM 1563 N N . GLU A 1 197 ? 9.525 7.015 18.146 1.00 55.81 197 GLU A N 1
ATOM 1564 C CA . GLU A 1 197 ? 10.363 6.103 18.958 1.00 55.81 197 GLU A CA 1
ATOM 1565 C C . GLU A 1 197 ? 11.631 6.773 19.537 1.00 55.81 197 GLU A C 1
ATOM 1567 O O . GLU A 1 197 ? 12.365 6.166 20.311 1.00 55.81 197 GLU A O 1
ATOM 1572 N N . ASN A 1 198 ? 11.856 8.068 19.270 1.00 45.28 198 ASN A N 1
ATOM 1573 C CA . ASN A 1 198 ? 13.016 8.829 19.768 1.00 45.28 198 ASN A CA 1
ATOM 1574 C C . ASN A 1 198 ? 12.745 9.720 21.004 1.00 45.28 198 ASN A C 1
ATOM 1576 O O . ASN A 1 198 ? 13.505 10.644 21.292 1.00 45.28 198 ASN A O 1
ATOM 1580 N N . ALA A 1 199 ? 11.725 9.415 21.813 1.00 41.81 199 ALA A N 1
ATOM 1581 C CA . ALA A 1 199 ? 11.452 10.112 23.082 1.00 41.81 199 ALA A CA 1
ATOM 1582 C C . ALA A 1 199 ? 12.405 9.719 24.246 1.00 41.81 199 ALA A C 1
ATOM 1584 O O . ALA A 1 199 ? 12.076 9.903 25.417 1.00 41.81 199 ALA A O 1
ATOM 1585 N N . GLY A 1 200 ? 13.585 9.164 23.938 1.00 40.97 200 GLY A N 1
ATOM 1586 C CA . GLY A 1 200 ? 14.576 8.687 24.913 1.00 40.97 200 GLY A CA 1
ATOM 1587 C C . GLY A 1 200 ? 15.761 9.625 25.177 1.00 40.97 200 GLY A C 1
ATOM 1588 O O . GLY A 1 200 ? 16.505 9.391 26.128 1.00 40.97 200 GLY A O 1
ATOM 1589 N N . LEU A 1 201 ? 15.967 10.677 24.371 1.00 41.06 201 LEU A N 1
ATOM 1590 C CA . LEU A 1 201 ? 17.132 11.566 24.489 1.00 41.06 201 LEU A CA 1
ATOM 1591 C C . LEU A 1 201 ? 16.755 13.057 24.403 1.00 41.06 201 LEU A C 1
ATOM 1593 O O . LEU A 1 201 ? 16.526 13.606 23.333 1.00 41.06 201 LEU A O 1
ATOM 1597 N N . HIS A 1 202 ? 16.808 13.717 25.564 1.00 41.03 202 HIS A N 1
ATOM 1598 C CA . HIS A 1 202 ? 16.894 15.173 25.754 1.00 41.03 202 HIS A CA 1
ATOM 1599 C C . HIS A 1 202 ? 15.778 16.072 25.181 1.00 41.03 202 HIS A C 1
ATOM 1601 O O . HIS A 1 202 ? 15.995 16.854 24.258 1.00 41.03 202 HIS A O 1
ATOM 1607 N N . THR A 1 203 ? 14.666 16.168 25.917 1.00 31.61 203 THR A N 1
ATOM 1608 C CA . THR A 1 203 ? 13.849 17.396 25.967 1.00 31.61 203 THR A CA 1
ATOM 1609 C C . THR A 1 203 ? 13.819 17.979 27.382 1.00 31.61 203 THR A C 1
ATOM 1611 O O . THR A 1 203 ? 12.895 17.729 28.155 1.00 31.61 203 THR A O 1
ATOM 1614 N N . SER A 1 204 ? 14.820 18.795 27.725 1.00 28.98 204 SER A N 1
ATOM 1615 C CA . SER A 1 204 ? 14.707 19.732 28.853 1.00 28.98 204 SER A CA 1
ATOM 1616 C C . SER A 1 204 ? 13.996 21.001 28.363 1.00 28.98 204 SER A C 1
ATOM 1618 O O . SER A 1 204 ? 14.517 21.652 27.455 1.00 28.98 204 SER A O 1
ATOM 1620 N N . PRO A 1 205 ? 12.835 21.391 28.920 1.00 36.59 205 PRO A N 1
ATOM 1621 C CA . PRO A 1 205 ? 12.094 22.545 28.425 1.00 36.59 205 PRO A CA 1
ATOM 1622 C C . PRO A 1 205 ? 12.738 23.857 28.891 1.00 36.59 205 PRO A C 1
ATOM 1624 O O . PRO A 1 205 ? 12.630 24.253 30.052 1.00 36.59 205 PRO A O 1
ATOM 1627 N N . CYS A 1 206 ? 13.375 24.571 27.963 1.00 27.89 206 CYS A N 1
ATOM 1628 C CA . CYS A 1 206 ? 13.919 25.910 28.187 1.00 27.89 206 CYS A CA 1
ATOM 1629 C C . CYS A 1 206 ? 12.800 26.965 28.286 1.00 27.89 206 CYS A C 1
ATOM 1631 O O . CYS A 1 206 ? 12.587 27.750 27.364 1.00 27.89 206 CYS A O 1
ATOM 1633 N N . HIS A 1 207 ? 12.087 27.008 29.414 1.00 35.47 207 HIS A N 1
ATOM 1634 C CA . HIS A 1 207 ? 11.212 28.134 29.742 1.00 35.47 207 HIS A CA 1
ATOM 1635 C C . HIS A 1 207 ? 12.044 29.347 30.173 1.00 35.47 207 HIS A C 1
ATOM 1637 O O . HIS A 1 207 ? 12.660 29.362 31.239 1.00 35.47 207 HIS A O 1
ATOM 1643 N N . GLY A 1 208 ? 12.056 30.384 29.337 1.00 28.53 208 GLY A N 1
ATOM 1644 C CA . GLY A 1 208 ? 12.680 31.657 29.670 1.00 28.53 208 GLY A CA 1
ATOM 1645 C C . GLY A 1 208 ? 11.790 32.494 30.585 1.00 28.53 208 GLY A C 1
ATOM 1646 O O . GLY A 1 208 ? 10.791 33.038 30.131 1.00 28.53 208 GLY A O 1
ATOM 1647 N N . HIS A 1 209 ? 12.199 32.684 31.840 1.00 33.56 209 HIS A N 1
ATOM 1648 C CA . HIS A 1 209 ? 11.756 33.820 32.648 1.00 33.56 209 HIS A CA 1
ATOM 1649 C C . HIS A 1 209 ? 12.938 34.459 33.380 1.00 33.56 209 HIS A C 1
ATOM 1651 O O . HIS A 1 209 ? 13.829 33.786 33.894 1.00 33.56 209 HIS A O 1
ATOM 1657 N N . GLN A 1 210 ? 12.968 35.791 33.366 1.00 32.84 210 GLN A N 1
ATOM 1658 C CA . GLN A 1 210 ? 14.066 36.594 33.896 1.00 32.84 210 GLN A CA 1
ATOM 1659 C C . GLN A 1 210 ? 13.972 36.734 35.420 1.00 32.84 210 GLN A C 1
ATOM 1661 O O . GLN A 1 210 ? 12.969 37.248 35.903 1.00 32.84 210 GLN A O 1
ATOM 1666 N N . THR A 1 211 ? 15.061 36.446 36.141 1.00 29.92 211 THR A N 1
ATOM 1667 C CA . THR A 1 211 ? 15.425 37.137 37.397 1.00 29.92 211 THR A CA 1
ATOM 1668 C C . THR A 1 211 ? 16.916 36.951 37.731 1.00 29.92 211 THR A C 1
ATOM 1670 O O . THR A 1 211 ? 17.417 35.841 37.873 1.00 29.92 211 THR A O 1
ATOM 1673 N N . LYS A 1 212 ? 17.634 38.070 37.888 1.00 31.55 212 LYS A N 1
ATOM 1674 C CA . LYS A 1 212 ? 18.862 38.219 38.708 1.00 31.55 212 LYS A CA 1
ATOM 1675 C C . LYS A 1 212 ? 18.455 38.939 40.015 1.00 31.55 212 LYS A C 1
ATOM 1677 O O . LYS A 1 212 ? 17.353 39.492 40.011 1.00 31.55 212 LYS A O 1
ATOM 1682 N N . PRO A 1 213 ? 19.290 39.059 41.077 1.00 37.94 213 PRO A N 1
ATOM 1683 C CA . PRO A 1 213 ? 20.706 38.676 41.276 1.00 37.94 213 PRO A CA 1
ATOM 1684 C C . PRO A 1 213 ? 20.845 37.615 42.424 1.00 37.94 213 PRO A C 1
ATOM 1686 O O . PRO A 1 213 ? 19.849 36.979 42.730 1.00 37.94 213 PRO A O 1
ATOM 1689 N N . SER A 1 214 ? 21.970 37.272 43.084 1.00 29.02 214 SER A N 1
ATOM 1690 C CA . SER A 1 214 ? 23.227 37.986 43.393 1.00 29.02 214 SER A CA 1
ATOM 1691 C C . SER A 1 214 ? 24.369 37.092 43.944 1.00 29.02 214 SER A C 1
ATOM 1693 O O . SER A 1 214 ? 24.128 36.230 44.776 1.00 29.02 214 SER A O 1
ATOM 1695 N N . LEU A 1 215 ? 25.612 37.426 43.558 1.00 27.62 215 LEU A N 1
ATOM 1696 C CA . LEU A 1 215 ? 26.885 37.419 44.325 1.00 27.62 215 LEU A CA 1
ATOM 1697 C C . LEU A 1 215 ? 27.191 36.348 45.408 1.00 27.62 215 LEU A C 1
ATOM 1699 O O . LEU A 1 215 ? 26.655 36.391 46.510 1.00 27.62 215 LEU A O 1
ATOM 1703 N N . SER A 1 216 ? 28.273 35.583 45.200 1.00 30.48 216 SER A N 1
ATOM 1704 C CA . SER A 1 216 ? 29.418 35.448 46.141 1.00 30.48 216 SER A CA 1
ATOM 1705 C C . SER A 1 216 ? 30.608 34.742 45.446 1.00 30.48 216 SER A C 1
ATOM 1707 O O . SER A 1 216 ? 30.470 34.308 44.305 1.00 30.48 216 SER A O 1
ATOM 1709 N N . ALA A 1 217 ? 31.816 34.763 46.034 1.00 28.39 217 ALA A N 1
ATOM 1710 C CA . ALA A 1 217 ? 33.091 34.707 45.287 1.00 28.39 217 ALA A CA 1
ATOM 1711 C C . ALA A 1 217 ? 34.175 33.765 45.873 1.00 28.39 217 ALA A C 1
ATOM 1713 O O . ALA A 1 217 ? 34.011 33.293 46.994 1.00 28.39 217 ALA A O 1
ATOM 1714 N N . ARG A 1 218 ? 35.320 33.666 45.146 1.00 26.36 218 ARG A N 1
ATOM 1715 C CA . ARG A 1 218 ? 36.649 33.018 45.416 1.00 26.36 218 ARG A CA 1
ATOM 1716 C C . ARG A 1 218 ? 36.891 31.705 44.633 1.00 26.36 218 ARG A C 1
ATOM 1718 O O . ARG A 1 218 ? 36.104 30.785 44.758 1.00 26.36 218 ARG A O 1
ATOM 1725 N N . ASN A 1 219 ? 37.834 31.671 43.668 1.00 29.59 219 ASN A N 1
ATOM 1726 C CA . ASN A 1 219 ? 39.322 31.526 43.756 1.00 29.59 219 ASN A CA 1
ATOM 1727 C C . ASN A 1 219 ? 39.762 30.040 43.882 1.00 29.59 219 ASN A C 1
ATOM 1729 O O . ASN A 1 219 ? 39.063 29.296 44.551 1.00 29.59 219 ASN A O 1
ATOM 1733 N N . LEU A 1 220 ? 40.888 29.533 43.341 1.00 29.22 220 LEU A N 1
ATOM 1734 C CA . LEU A 1 220 ? 42.113 30.125 42.744 1.00 29.22 220 LEU A CA 1
ATOM 1735 C C . LEU A 1 220 ? 42.886 29.057 41.902 1.00 29.22 220 LEU A C 1
ATOM 1737 O O . LEU A 1 220 ? 42.819 27.893 42.270 1.00 29.22 220 LEU A O 1
ATOM 1741 N N . GLN A 1 221 ? 43.683 29.477 40.892 1.00 30.77 221 GLN A N 1
ATOM 1742 C CA . GLN A 1 221 ? 44.737 28.721 40.136 1.00 30.77 221 GLN A CA 1
ATOM 1743 C C . GLN A 1 221 ? 44.326 27.414 39.395 1.00 30.77 221 GLN A C 1
ATOM 1745 O O . GLN A 1 221 ? 43.506 26.652 39.874 1.00 30.77 221 GLN A O 1
ATOM 1750 N N . GLY A 1 222 ? 44.849 27.031 38.218 1.00 27.88 222 GLY A N 1
ATOM 1751 C CA . GLY A 1 222 ? 45.814 27.585 37.240 1.00 27.88 222 GLY A CA 1
ATOM 1752 C C . GLY A 1 222 ? 45.867 26.640 36.003 1.00 27.88 222 GLY A C 1
ATOM 1753 O O . GLY A 1 222 ? 45.140 25.654 35.987 1.00 27.88 222 GLY A O 1
ATOM 1754 N N . THR A 1 223 ? 46.663 26.813 34.937 1.00 29.81 223 THR A N 1
ATOM 1755 C CA . THR A 1 223 ? 47.718 27.799 34.608 1.00 29.81 223 THR A CA 1
ATOM 1756 C C . THR A 1 223 ? 47.531 28.350 33.165 1.00 29.81 223 THR A C 1
ATOM 1758 O O . THR A 1 223 ? 46.487 28.947 32.917 1.00 29.81 223 THR A O 1
ATOM 1761 N N . ALA A 1 224 ? 48.492 28.221 32.226 1.00 27.88 224 ALA A N 1
ATOM 1762 C CA . ALA A 1 224 ? 48.371 28.651 30.815 1.00 27.88 224 ALA A CA 1
ATOM 1763 C C . ALA A 1 224 ? 49.437 28.047 29.860 1.00 27.88 224 ALA A C 1
ATOM 1765 O O . ALA A 1 224 ? 50.550 27.761 30.294 1.00 27.88 224 ALA A O 1
ATOM 1766 N N . THR A 1 225 ? 49.105 27.927 28.559 1.00 32.66 225 THR A N 1
ATOM 1767 C CA . THR A 1 225 ? 49.959 28.021 27.328 1.00 32.66 225 THR A CA 1
ATOM 1768 C C . THR A 1 225 ? 49.068 27.689 26.099 1.00 32.66 225 THR A C 1
ATOM 1770 O O . THR A 1 225 ? 48.575 26.578 25.993 1.00 32.66 225 THR A O 1
ATOM 1773 N N . THR A 1 226 ? 48.537 28.644 25.311 1.00 32.09 226 THR A N 1
ATOM 1774 C CA . THR A 1 226 ? 49.105 29.305 24.095 1.00 32.09 226 THR A CA 1
ATOM 1775 C C . THR A 1 226 ? 49.542 28.359 22.958 1.00 32.09 226 THR A C 1
ATOM 1777 O O . THR A 1 226 ? 50.300 27.444 23.240 1.00 32.09 226 THR A O 1
ATOM 1780 N N . LYS A 1 227 ? 49.262 28.571 21.654 1.00 34.94 227 LYS A N 1
ATOM 1781 C CA . LYS A 1 227 ? 48.469 29.576 20.885 1.00 34.94 227 LYS A CA 1
ATOM 1782 C C . LYS A 1 227 ? 48.363 29.125 19.396 1.00 34.94 227 LYS A C 1
ATOM 1784 O O . LYS A 1 227 ? 49.055 28.189 19.013 1.00 34.94 227 LYS A O 1
ATOM 1789 N N . THR A 1 228 ? 47.622 29.899 18.580 1.00 32.72 228 THR A N 1
ATOM 1790 C CA . THR A 1 228 ? 47.486 29.911 17.087 1.00 32.72 228 THR A CA 1
ATOM 1791 C C . THR A 1 228 ? 46.119 29.377 16.630 1.00 32.72 228 THR A C 1
ATOM 1793 O O . THR A 1 228 ? 45.937 28.175 16.529 1.00 32.72 228 THR A O 1
ATOM 1796 N N . ALA A 1 229 ? 45.043 30.166 16.545 1.00 34.19 229 ALA A N 1
ATOM 1797 C CA . ALA A 1 229 ? 44.807 31.412 15.794 1.00 34.19 229 ALA A CA 1
ATOM 1798 C C . ALA A 1 229 ? 44.711 31.220 14.267 1.00 34.19 229 ALA A C 1
ATOM 1800 O O . ALA A 1 229 ? 45.724 31.111 13.590 1.00 34.19 229 ALA A O 1
ATOM 1801 N N . ASN A 1 230 ? 43.476 31.258 13.760 1.00 35.56 230 ASN A N 1
ATOM 1802 C CA . ASN A 1 230 ? 43.066 31.982 12.554 1.00 35.56 230 ASN A CA 1
ATOM 1803 C C . ASN A 1 230 ? 41.538 32.116 12.605 1.00 35.56 230 ASN A C 1
ATOM 1805 O O . ASN A 1 230 ? 40.823 31.122 12.541 1.00 35.56 230 ASN A O 1
ATOM 1809 N N . GLY A 1 231 ? 41.042 33.339 12.775 1.00 33.81 231 GLY A N 1
ATOM 1810 C CA . GLY A 1 231 ? 39.637 33.667 12.532 1.00 33.81 231 GLY A CA 1
ATOM 1811 C C . GLY A 1 231 ? 39.530 34.562 11.303 1.00 33.81 231 GLY A C 1
ATOM 1812 O O . GLY A 1 231 ? 40.557 35.018 10.810 1.00 33.81 231 GLY A O 1
ATOM 1813 N N . ILE A 1 232 ? 38.305 34.841 10.858 1.00 33.28 232 ILE A N 1
ATOM 1814 C CA . ILE A 1 232 ? 37.866 36.092 10.213 1.00 33.28 232 ILE A CA 1
ATOM 1815 C C . ILE A 1 232 ? 36.328 36.052 10.151 1.00 33.28 232 ILE A C 1
ATOM 1817 O O . ILE A 1 232 ? 35.737 34.994 9.938 1.00 33.28 232 ILE A O 1
ATOM 1821 N N . CYS A 1 233 ? 35.687 37.192 10.411 1.00 36.72 233 CYS A N 1
ATOM 1822 C CA . CYS A 1 233 ? 34.230 37.343 10.412 1.00 36.72 233 CYS A CA 1
ATOM 1823 C C . CYS A 1 233 ? 33.631 37.295 8.993 1.00 36.72 233 CYS A C 1
ATOM 1825 O O . CYS A 1 233 ? 34.319 37.652 8.035 1.00 36.72 233 CYS A O 1
ATOM 1827 N N . PRO A 1 234 ? 32.335 36.965 8.851 1.00 37.28 234 PRO A N 1
ATOM 1828 C CA . PRO A 1 234 ? 31.598 37.199 7.621 1.00 37.28 234 PRO A CA 1
ATOM 1829 C C . PRO A 1 234 ? 31.053 38.633 7.598 1.00 37.28 234 PRO A C 1
ATOM 1831 O O . PRO A 1 234 ? 30.112 38.940 8.323 1.00 37.28 234 PRO A O 1
ATOM 1834 N N . ASP A 1 235 ? 31.614 39.495 6.752 1.00 34.00 235 ASP A N 1
ATOM 1835 C CA . ASP A 1 235 ? 30.868 40.626 6.186 1.00 34.00 235 ASP A CA 1
ATOM 1836 C C . ASP A 1 235 ? 31.613 41.200 4.972 1.00 34.00 235 ASP A C 1
ATOM 1838 O O . ASP A 1 235 ? 32.746 41.649 5.122 1.00 34.00 235 ASP A O 1
ATOM 1842 N N . PHE A 1 236 ? 31.002 41.148 3.781 1.00 28.91 236 PHE A N 1
ATOM 1843 C CA . PHE A 1 236 ? 31.121 42.146 2.702 1.00 28.91 236 PHE A CA 1
ATOM 1844 C C . PHE A 1 236 ? 30.318 41.710 1.463 1.00 28.91 236 PHE A C 1
ATOM 1846 O O . PHE A 1 236 ? 30.691 40.779 0.752 1.00 28.91 236 PHE A O 1
ATOM 1853 N N . SER A 1 237 ? 29.248 42.447 1.155 1.00 42.22 237 SER A N 1
ATOM 1854 C CA . SER A 1 237 ? 28.604 42.408 -0.167 1.00 42.22 237 SER A CA 1
ATOM 1855 C C . SER A 1 237 ? 29.413 43.216 -1.194 1.00 42.22 237 SER A C 1
ATOM 1857 O O . SER A 1 237 ? 29.741 44.374 -0.916 1.00 42.22 237 SER A O 1
ATOM 1859 N N . PRO A 1 238 ? 29.666 42.694 -2.408 1.00 39.66 238 PRO A N 1
ATOM 1860 C CA . PRO A 1 238 ? 30.018 43.501 -3.573 1.00 39.66 238 PRO A CA 1
ATOM 1861 C C . PRO A 1 238 ? 28.756 44.009 -4.288 1.00 39.66 238 PRO A C 1
ATOM 1863 O O . PRO A 1 238 ? 27.719 43.353 -4.299 1.00 39.66 238 PRO A O 1
ATOM 1866 N N . LYS A 1 239 ? 28.849 45.199 -4.884 1.00 34.09 239 LYS A N 1
ATOM 1867 C CA . LYS A 1 239 ? 27.728 45.903 -5.524 1.00 34.09 239 LYS A CA 1
ATOM 1868 C C . LYS A 1 239 ? 27.515 45.437 -6.965 1.00 34.09 239 LYS A C 1
ATOM 1870 O O . LYS A 1 239 ? 28.476 45.384 -7.729 1.00 34.09 239 LYS A O 1
ATOM 1875 N N . GLU A 1 240 ? 26.256 45.258 -7.353 1.00 33.88 240 GLU A N 1
ATOM 1876 C CA . GLU A 1 240 ? 25.823 45.322 -8.754 1.00 33.88 240 GLU A CA 1
ATOM 1877 C C . GLU A 1 240 ? 26.215 46.690 -9.349 1.00 33.88 240 GLU A C 1
ATOM 1879 O O . GLU A 1 240 ? 25.803 47.736 -8.837 1.00 33.88 240 GLU A O 1
ATOM 1884 N N . LEU A 1 241 ? 27.007 46.702 -10.428 1.00 38.22 241 LEU A N 1
ATOM 1885 C CA . LEU A 1 241 ? 27.167 47.886 -11.276 1.00 38.22 241 LEU A CA 1
ATOM 1886 C C . LEU A 1 241 ? 26.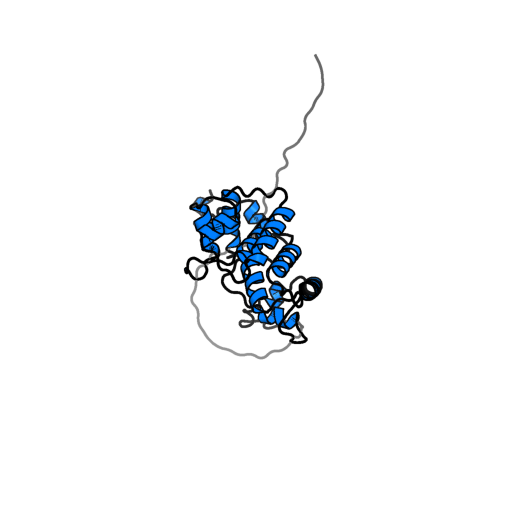147 47.810 -12.413 1.00 38.22 241 LEU A C 1
ATOM 1888 O O . LEU A 1 241 ? 26.237 46.940 -13.277 1.00 38.22 241 LEU A O 1
ATOM 1892 N N . GLY A 1 242 ? 25.204 48.751 -12.431 1.00 36.28 242 GLY A N 1
ATOM 1893 C CA . GLY A 1 242 ? 24.231 48.857 -13.514 1.00 36.28 242 GLY A CA 1
ATOM 1894 C C . GLY A 1 242 ? 24.906 49.118 -14.863 1.00 36.28 242 GLY A C 1
ATOM 1895 O O . GLY A 1 242 ? 25.769 49.990 -14.974 1.00 36.28 242 GLY A O 1
ATOM 1896 N N . SER A 1 243 ? 24.472 48.389 -15.892 1.00 36.50 243 SER A N 1
ATOM 1897 C CA . SER A 1 243 ? 24.760 48.716 -17.289 1.00 36.50 243 SER A CA 1
ATOM 1898 C C . SER A 1 243 ? 23.506 49.291 -17.951 1.00 36.50 243 SER A C 1
ATOM 1900 O O . SER A 1 243 ? 22.389 48.817 -17.748 1.00 36.50 243 SER A O 1
ATOM 1902 N N . THR A 1 244 ? 23.698 50.390 -18.674 1.00 36.94 244 THR A N 1
ATOM 1903 C CA . THR A 1 244 ? 22.623 51.256 -19.165 1.00 36.94 244 THR A CA 1
ATOM 1904 C C . THR A 1 244 ? 21.899 50.651 -20.364 1.00 36.94 244 THR A C 1
ATOM 1906 O O . THR A 1 244 ? 22.525 50.314 -21.368 1.00 36.94 244 THR A O 1
ATOM 1909 N N . ILE A 1 245 ? 20.567 50.616 -20.300 1.00 39.34 245 ILE A N 1
ATOM 1910 C CA . ILE A 1 245 ? 19.713 50.524 -21.487 1.00 39.34 245 ILE A CA 1
ATOM 1911 C C . ILE A 1 245 ? 19.619 51.924 -22.096 1.00 39.34 245 ILE A C 1
ATOM 1913 O O . ILE A 1 245 ? 19.072 52.815 -21.451 1.00 39.34 245 ILE A O 1
ATOM 1917 N N . ASP A 1 246 ? 20.061 52.104 -23.341 1.00 38.03 246 ASP A N 1
ATOM 1918 C CA . ASP A 1 246 ? 19.338 52.995 -24.255 1.00 38.03 246 ASP A CA 1
ATOM 1919 C C . ASP A 1 246 ? 19.485 52.538 -25.715 1.00 38.03 246 ASP A C 1
ATOM 1921 O O . ASP A 1 246 ? 20.587 52.321 -26.220 1.00 38.03 246 ASP A O 1
ATOM 1925 N N . GLY A 1 247 ? 18.347 52.347 -26.380 1.00 36.41 247 GLY A N 1
ATOM 1926 C CA . GLY A 1 247 ? 18.236 51.783 -27.724 1.00 36.41 247 GLY A CA 1
ATOM 1927 C C . GLY A 1 247 ? 17.501 52.744 -28.649 1.00 36.41 247 GLY A C 1
ATOM 1928 O O . GLY A 1 247 ? 16.290 52.628 -28.843 1.00 36.41 247 GLY A O 1
ATOM 1929 N N . LEU A 1 248 ? 18.230 53.696 -29.234 1.00 39.69 248 LEU A N 1
ATOM 1930 C CA . LEU A 1 248 ? 17.653 54.734 -30.088 1.00 39.69 248 LEU A CA 1
ATOM 1931 C C . LEU A 1 248 ? 17.290 54.224 -31.493 1.00 39.69 248 LEU A C 1
ATOM 1933 O O . LEU A 1 248 ? 18.090 54.236 -32.426 1.00 39.69 248 LEU A O 1
ATOM 1937 N N . LEU A 1 249 ? 16.017 53.873 -31.668 1.00 40.97 249 LEU A N 1
ATOM 1938 C CA . LEU A 1 249 ? 15.358 53.808 -32.974 1.00 40.97 249 LEU A CA 1
ATOM 1939 C C . LEU A 1 249 ? 14.914 55.212 -33.419 1.00 40.97 249 LEU A C 1
ATOM 1941 O O . LEU A 1 249 ? 13.975 55.746 -32.825 1.00 40.97 249 LEU A O 1
ATOM 1945 N N . LYS A 1 250 ? 15.489 55.759 -34.510 1.00 39.75 250 LYS A N 1
ATOM 1946 C CA . LYS A 1 250 ? 14.756 56.556 -35.533 1.00 39.75 250 LYS A CA 1
ATOM 1947 C C . LYS A 1 250 ? 15.607 57.053 -36.725 1.00 39.75 250 LYS A C 1
ATOM 1949 O O . LYS A 1 250 ? 16.480 57.890 -36.563 1.00 39.75 250 LYS A O 1
ATOM 1954 N N . LYS A 1 251 ? 15.115 56.693 -37.921 1.00 40.97 251 LYS A N 1
ATOM 1955 C CA . LYS A 1 251 ? 14.924 57.526 -39.136 1.00 40.97 251 LYS A CA 1
ATOM 1956 C C . LYS A 1 251 ? 16.098 57.983 -40.043 1.00 40.97 251 LYS A C 1
ATOM 1958 O O . LYS A 1 251 ? 16.831 58.901 -39.714 1.00 40.97 251 LYS A O 1
ATOM 1963 N N . HIS A 1 252 ? 15.914 57.567 -41.305 1.00 38.12 252 HIS A N 1
ATOM 1964 C CA . HIS A 1 252 ? 15.944 58.331 -42.572 1.00 38.12 252 HIS A CA 1
ATOM 1965 C C . HIS A 1 252 ? 17.232 58.526 -43.389 1.00 38.12 252 HIS A C 1
ATOM 1967 O O . HIS A 1 252 ? 18.244 58.997 -42.888 1.00 38.12 252 HIS A O 1
ATOM 1973 N N . ASN A 1 253 ? 17.001 58.321 -44.699 1.00 40.44 253 ASN A N 1
ATOM 1974 C CA . ASN A 1 253 ? 17.795 58.603 -45.901 1.00 40.44 253 ASN A CA 1
ATOM 1975 C C . ASN A 1 253 ? 19.083 57.794 -46.079 1.00 40.44 253 ASN A C 1
ATOM 1977 O O . ASN A 1 253 ? 20.152 58.267 -45.649 1.00 40.44 253 ASN A O 1
#

Organism: Sander lucioperca (NCBI:txid283035)

InterPro domains:
  IPR002048 EF-hand domain [PS50222] (82-117)
  IPR011992 EF-hand domain pair [SSF47473] (38-193)
  IPR028846 Recoverin family [PTHR23055] (66-180)

Radius of gyration: 28.4 Å; chains: 1; bounding box: 69×76×92 Å

pLDDT: mean 76.78, std 24.86, range [26.36, 98.38]

Foldseek 3Di:
DVVVPPDDDDPDDPLLVCLQPQDALDHADPPAPLSVLLVLCVVVVVDCDVVVVVLVVLLVVLLVCPPPWDALVRVCVSVVHDDDVSSVVNQVLAPLPVPRTGRSLLVSLSSCCSSCVNPVLVSVVSLLSSAQDPPPSWHAPVSVQSNSCSNNRHPGKDQPQVVCVLCVVPPRIHHSVSVVVVCVVVSNVCVVGIVPPPPPDDDDDPDDDDDDDDDDDDDDDDDDDDDDDDDDDDDDDDDDDDDDDDDDDDDDD